Protein AF-A0A959E754-F1 (afdb_monomer)

Mean predicted aligned error: 4.82 Å

Foldseek 3Di:
DVLVLLVVLLVCCVPPVPDPCNVVSVVVLVVVLVVLLVQQPPDPDLSFGFQDKDFQPPDDQVPDDDDDPPQDGDDSVLVLVQQVVACDPDDRIGTGRFDSDRPDRFDLVSLQSQLSSLCSSCVSVVNVSSPVSSVSSVVCCPQSDPVSHHCFQPGHDPHDWDPDVPPTRDHRDHDSD

Nearest PDB structures (foldseek):
  5dgr-assembly1_A  TM=7.659E-01  e=9.067E-03  Photobacterium profundum
  1ia6-assembly1_A  TM=9.061E-01  e=1.316E-01  Ruminiclostridium cellulolyticum
  5gxz-assembly1_B  TM=9.011E-01  e=2.605E-01  Acetivibrio thermocellus
  5gy1-assembly1_A  TM=7.052E-01  e=2.075E-01  Acetivibrio thermocellus
  5gy0-assembly1_B  TM=7.040E-01  e=3.665E-01  Acetivibrio thermocellus

Secondary structure (DSSP, 8-state):
-HHHHHHHHHHHHHH-TTSTTHHHHHHHHHHHHHHHHHHHTSSTTTTPPP-EEEETT----TT---SSTTS-PPPHHHHHHHHHTSEEEETTEEEESSPP-SS----HHHHHHHHHHHHHHHHHHT-HHHHHHHHHHHHHHTT-STT----STTSSSSPPPP--TTT-S-TT-----

Sequence (177 aa):
DEQLMIQGLSMLLTDQPNHADAPKWLASCQAYADYLKDLSMVIEPYGILPAAVYELNNAESAGIYHEGDEAGMPSMEEYNAQVSNGIHLGGAFYLRRFPVAYQFRGFHAILIAKAKAALILADLL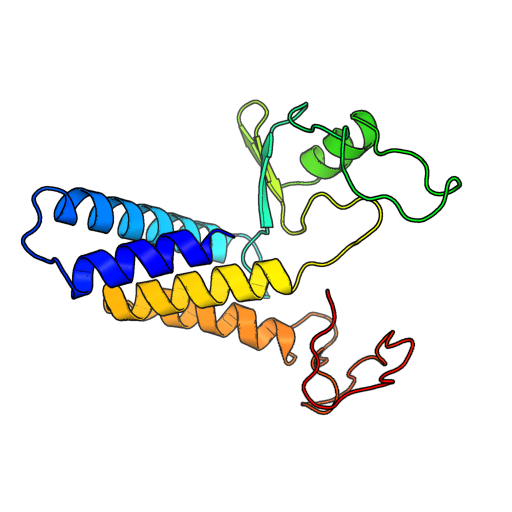QDDQLKAIGTRQLEYIIGYNPYAMSTIYGEGHDYPPLYGAYAGDVVGAVPVG

Solvent-accessible surface area (backbone atoms only — not comparable to full-atom values): 10148 Å² total; per-residue (Å²): 118,72,29,56,57,49,50,52,40,54,47,45,47,70,78,39,62,84,44,94,57,31,68,58,44,50,50,54,52,50,54,50,50,51,49,52,56,60,40,36,74,72,33,80,95,54,36,42,63,50,57,47,79,41,52,61,90,72,76,77,62,84,83,63,89,74,82,63,91,83,72,62,81,78,48,71,65,59,51,36,54,55,42,67,72,27,50,77,75,55,94,62,34,17,42,21,62,66,65,93,56,80,90,66,70,57,46,41,68,56,38,53,34,52,18,52,30,28,40,52,47,13,63,77,67,72,32,70,65,37,37,51,51,16,47,36,33,51,41,34,46,57,24,56,45,100,78,62,26,7,47,28,22,89,43,84,48,80,38,60,88,55,96,32,97,82,73,45,74,49,77,73,42,68,62,49,97

pLDDT: mean 91.54, std 9.08, range [60.12, 98.69]

Structure (mmCIF, N/CA/C/O backbone):
data_AF-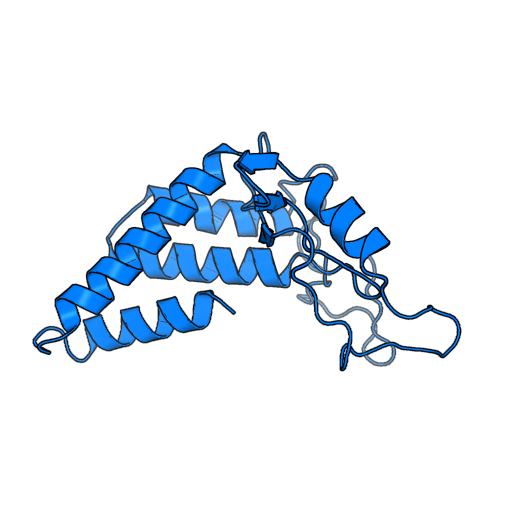A0A959E754-F1
#
_entry.id   AF-A0A959E754-F1
#
loop_
_atom_site.group_PDB
_atom_site.id
_atom_site.type_symbol
_atom_site.label_atom_id
_atom_site.label_alt_id
_atom_site.label_comp_id
_atom_site.label_asym_id
_atom_site.label_entity_id
_atom_site.label_seq_id
_atom_site.pdbx_PDB_ins_code
_atom_site.Cartn_x
_atom_site.Cartn_y
_atom_site.Cartn_z
_atom_site.occupancy
_atom_site.B_iso_or_equiv
_atom_site.auth_seq_id
_atom_site.auth_comp_id
_atom_site.auth_asym_id
_atom_site.auth_atom_id
_atom_site.pdbx_PDB_model_num
ATOM 1 N N . ASP A 1 1 ? 6.804 -4.633 6.286 1.00 65.06 1 ASP A N 1
ATOM 2 C CA . ASP A 1 1 ? 5.419 -5.115 6.131 1.00 65.06 1 ASP A CA 1
ATOM 3 C C . ASP A 1 1 ? 4.438 -4.378 7.028 1.00 65.06 1 ASP A C 1
ATOM 5 O O . ASP A 1 1 ? 4.184 -4.769 8.162 1.00 65.06 1 ASP A O 1
ATOM 9 N N . GLU A 1 2 ? 3.904 -3.273 6.502 1.00 80.62 2 GLU A N 1
ATOM 10 C CA . GLU A 1 2 ? 2.954 -2.370 7.175 1.00 80.62 2 GLU A CA 1
ATOM 11 C C . GLU A 1 2 ? 1.639 -3.078 7.553 1.00 80.62 2 GLU A C 1
ATOM 13 O O . GLU A 1 2 ? 1.046 -2.811 8.598 1.00 80.62 2 GLU A O 1
ATOM 18 N N . GLN A 1 3 ? 1.216 -4.054 6.745 1.00 92.12 3 GLN A N 1
ATOM 19 C CA . GLN A 1 3 ? -0.002 -4.831 6.956 1.00 92.12 3 GLN A CA 1
ATOM 20 C C . GLN A 1 3 ? 0.017 -5.660 8.238 1.00 92.12 3 GLN A C 1
ATOM 22 O O . GLN A 1 3 ? -1.038 -5.890 8.824 1.00 92.12 3 GLN A O 1
ATOM 27 N N . LEU A 1 4 ? 1.196 -6.103 8.688 1.00 95.50 4 LEU A N 1
ATOM 28 C CA . LEU A 1 4 ? 1.325 -6.891 9.915 1.00 95.50 4 LEU A CA 1
ATOM 29 C C . LEU A 1 4 ? 1.038 -6.041 11.154 1.00 95.50 4 LEU A C 1
ATOM 31 O O . LEU A 1 4 ? 0.390 -6.519 12.081 1.00 95.50 4 LEU A O 1
ATOM 35 N N . MET A 1 5 ? 1.462 -4.774 11.142 1.00 94.88 5 MET A N 1
ATOM 36 C CA . MET A 1 5 ? 1.199 -3.842 12.241 1.00 94.88 5 MET A CA 1
ATOM 37 C C . MET A 1 5 ? -0.299 -3.554 12.354 1.00 94.88 5 MET A C 1
ATOM 39 O O . MET A 1 5 ? -0.867 -3.669 13.436 1.00 94.88 5 MET A O 1
ATOM 43 N N . ILE A 1 6 ? -0.957 -3.267 11.227 1.00 97.56 6 ILE A N 1
ATOM 44 C CA . ILE A 1 6 ? -2.408 -3.041 11.182 1.00 97.56 6 ILE A CA 1
ATOM 45 C C . ILE A 1 6 ? -3.187 -4.286 11.597 1.00 97.56 6 ILE A C 1
ATOM 47 O O . ILE A 1 6 ? -4.109 -4.188 12.403 1.00 97.56 6 ILE A O 1
ATOM 51 N N . GLN A 1 7 ? -2.789 -5.463 11.110 1.00 98.00 7 GLN A N 1
ATOM 52 C CA . GLN A 1 7 ? -3.407 -6.720 11.516 1.00 98.00 7 GLN A CA 1
ATOM 53 C C . GLN A 1 7 ? -3.287 -6.936 13.031 1.00 98.00 7 GLN A C 1
ATOM 55 O O . GLN A 1 7 ? -4.286 -7.228 13.683 1.00 98.00 7 GLN A O 1
ATOM 60 N N . GLY A 1 8 ? -2.093 -6.750 13.599 1.00 98.00 8 GLY A N 1
ATOM 61 C CA . GLY A 1 8 ? -1.860 -6.913 15.033 1.00 98.00 8 GLY A CA 1
ATOM 62 C C . GLY A 1 8 ? -2.680 -5.941 15.884 1.00 98.00 8 GLY A C 1
ATOM 63 O O . GLY A 1 8 ? -3.331 -6.362 16.836 1.00 98.00 8 GLY A O 1
ATOM 64 N N . LEU A 1 9 ? -2.706 -4.656 15.521 1.00 97.94 9 LEU A N 1
ATOM 65 C CA . LEU A 1 9 ? -3.499 -3.651 16.236 1.00 97.94 9 LEU A CA 1
ATOM 66 C C . LEU A 1 9 ? -5.006 -3.919 16.129 1.00 97.94 9 LEU A C 1
ATOM 68 O O . LEU A 1 9 ? -5.711 -3.811 17.130 1.00 97.94 9 LEU A O 1
ATOM 72 N N . SER A 1 10 ? -5.497 -4.328 14.955 1.00 98.00 10 SER A N 1
ATOM 73 C CA . SER A 1 10 ? -6.902 -4.708 14.759 1.00 98.00 10 SER A CA 1
ATOM 74 C C . SER A 1 10 ? -7.298 -5.908 15.625 1.00 98.00 10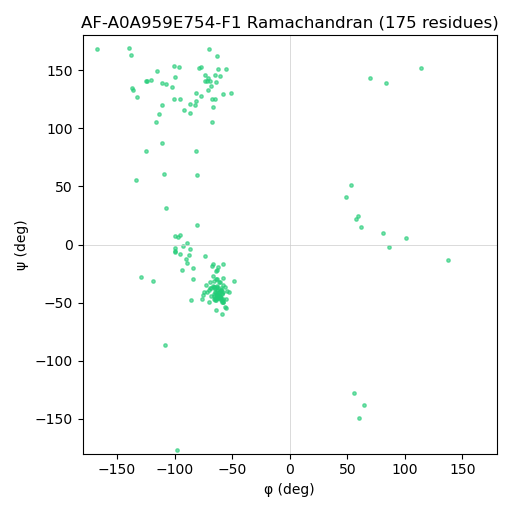 SER A C 1
ATOM 76 O O . SER A 1 10 ? -8.383 -5.920 16.207 1.00 98.00 10 SER A O 1
ATOM 78 N N . MET A 1 11 ? -6.418 -6.907 15.746 1.00 98.25 11 MET A N 1
ATOM 79 C CA . MET A 1 11 ? -6.641 -8.059 16.626 1.00 98.25 11 MET A CA 1
ATOM 80 C C . MET A 1 11 ? -6.666 -7.636 18.099 1.00 98.25 11 MET A C 1
ATOM 82 O O . MET A 1 11 ? -7.585 -8.007 18.818 1.00 98.25 11 MET A O 1
ATOM 86 N N . LEU A 1 12 ? -5.733 -6.783 18.538 1.00 98.38 12 LEU A N 1
ATOM 87 C CA . LEU A 1 12 ? -5.724 -6.257 19.910 1.00 98.38 12 LEU A CA 1
ATOM 88 C C . LEU A 1 12 ? -6.994 -5.464 20.250 1.00 98.38 12 LEU A C 1
ATOM 90 O O . LEU A 1 12 ? -7.520 -5.600 21.352 1.00 98.38 12 LEU A O 1
ATOM 94 N N . LEU A 1 13 ? -7.507 -4.663 19.314 1.00 98.31 13 LEU A N 1
ATOM 95 C CA . LEU A 1 13 ? -8.763 -3.926 19.485 1.00 98.31 13 LEU A CA 1
ATOM 96 C C . LEU A 1 13 ? -9.982 -4.852 19.588 1.00 98.31 13 LEU A C 1
ATOM 98 O O . LEU A 1 13 ? -10.932 -4.525 20.295 1.00 98.31 13 LEU A O 1
ATOM 102 N N . THR A 1 14 ? -9.939 -6.005 18.918 1.00 96.62 14 THR A N 1
ATOM 103 C CA . THR A 1 14 ? -10.998 -7.023 18.971 1.00 96.62 14 THR A CA 1
ATOM 104 C C . THR A 1 14 ? -10.944 -7.812 20.280 1.00 96.62 14 THR A C 1
ATOM 106 O O . THR A 1 14 ? -11.962 -7.981 20.949 1.00 96.62 14 THR A O 1
ATOM 109 N N . ASP A 1 15 ? -9.750 -8.257 20.670 1.00 97.94 15 ASP A N 1
ATOM 110 C CA . ASP A 1 15 ? -9.555 -9.170 21.798 1.00 97.94 15 ASP A CA 1
ATOM 111 C C . ASP A 1 15 ? -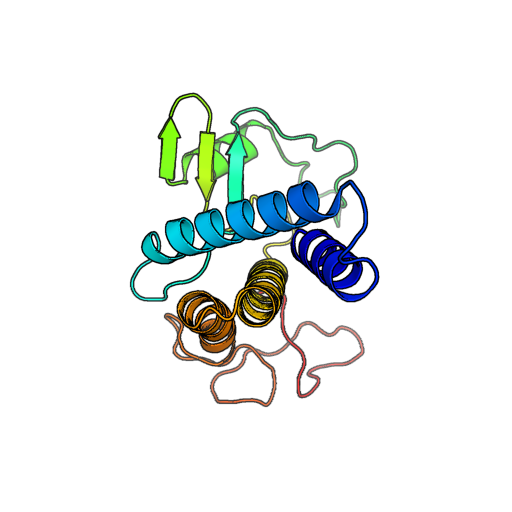9.502 -8.443 23.150 1.00 97.94 15 ASP A C 1
ATOM 113 O O . ASP A 1 15 ? -9.853 -9.013 24.184 1.00 97.94 15 ASP A O 1
ATOM 117 N N . GLN A 1 16 ? -9.037 -7.190 23.167 1.00 97.75 16 GLN A N 1
ATOM 118 C CA . GLN A 1 16 ? -8.805 -6.398 24.379 1.00 97.75 16 GLN A CA 1
ATOM 119 C C . GLN A 1 16 ? -9.369 -4.965 24.268 1.00 97.75 16 GLN A C 1
ATOM 121 O O . GLN A 1 16 ? -8.647 -3.992 24.514 1.00 97.75 16 GLN A O 1
ATOM 126 N N . PRO A 1 17 ? -10.671 -4.789 23.965 1.00 96.62 17 PRO A N 1
ATOM 127 C CA . PRO A 1 17 ? -11.261 -3.469 23.706 1.00 96.62 17 PRO A CA 1
ATOM 128 C C . PRO A 1 17 ? -11.231 -2.523 24.917 1.00 96.62 17 PRO A C 1
ATOM 130 O O . PRO A 1 17 ? -11.258 -1.307 24.755 1.00 96.62 17 PRO A O 1
ATOM 133 N N . ASN A 1 18 ? -11.148 -3.066 26.137 1.00 97.88 18 ASN A N 1
ATOM 134 C CA . ASN A 1 18 ? -11.120 -2.291 27.383 1.00 97.88 18 ASN A CA 1
ATOM 135 C C . ASN A 1 18 ? -9.698 -2.061 27.927 1.00 97.88 18 ASN A C 1
ATOM 137 O O . ASN A 1 18 ? -9.541 -1.576 29.049 1.00 97.88 18 ASN A O 1
ATOM 141 N N . HIS A 1 19 ? -8.655 -2.441 27.181 1.00 98.50 19 HIS A N 1
ATOM 142 C CA . HIS A 1 19 ? -7.276 -2.196 27.595 1.00 98.50 19 HIS A CA 1
ATOM 143 C C . HIS A 1 19 ? -6.980 -0.690 27.644 1.00 98.50 19 HIS A C 1
ATOM 145 O O . HIS A 1 19 ? -7.455 0.075 26.806 1.00 98.50 19 HIS A O 1
ATOM 151 N N . ALA A 1 20 ? -6.141 -0.257 28.589 1.00 98.56 20 ALA A N 1
ATOM 152 C CA . ALA A 1 20 ? -5.812 1.161 28.772 1.00 98.56 20 ALA A CA 1
ATOM 153 C C . ALA A 1 20 ? -5.199 1.814 27.515 1.00 98.56 20 ALA A C 1
ATOM 155 O O . ALA A 1 20 ? -5.371 3.010 27.286 1.00 98.56 20 ALA A O 1
ATOM 156 N N . ASP A 1 21 ? -4.511 1.023 26.687 1.00 98.62 21 ASP A N 1
ATOM 157 C CA . ASP A 1 21 ? -3.908 1.473 25.427 1.00 98.62 21 ASP A CA 1
ATOM 158 C C . ASP A 1 21 ? -4.798 1.282 24.188 1.00 98.62 21 ASP A C 1
ATOM 160 O O . ASP A 1 21 ? -4.400 1.715 23.107 1.00 98.62 21 ASP A O 1
ATOM 164 N N . ALA A 1 22 ? -6.004 0.711 24.309 1.00 98.50 22 ALA A N 1
ATOM 165 C CA . ALA A 1 22 ? -6.911 0.539 23.169 1.00 98.50 22 ALA A CA 1
ATOM 166 C C . ALA A 1 22 ? -7.165 1.849 22.388 1.00 98.50 22 ALA A C 1
ATOM 168 O O . ALA A 1 22 ? -7.075 1.828 21.157 1.00 98.50 22 ALA A O 1
ATOM 169 N N . PRO A 1 23 ? -7.341 3.022 23.036 1.00 98.56 23 PRO A N 1
ATOM 170 C CA . PRO A 1 23 ? -7.449 4.289 22.311 1.00 98.56 23 PRO A CA 1
ATOM 171 C C . PRO A 1 23 ? -6.211 4.636 21.469 1.00 98.56 23 PRO A C 1
ATOM 173 O O . PRO A 1 23 ? -6.343 5.236 20.405 1.00 98.56 23 PRO A O 1
ATOM 176 N N . LYS A 1 24 ? -5.005 4.244 21.904 1.00 98.44 24 LYS A N 1
ATOM 177 C CA . LYS A 1 24 ? -3.762 4.488 21.151 1.00 98.44 24 LYS A CA 1
ATOM 178 C C . LYS A 1 24 ? -3.679 3.592 19.918 1.00 98.44 24 LYS A C 1
ATOM 180 O O . LYS A 1 24 ? -3.273 4.053 18.855 1.00 98.44 24 LYS A O 1
ATOM 185 N N . TRP A 1 25 ? -4.077 2.327 20.049 1.00 98.44 25 TRP A N 1
ATOM 186 C CA . TRP A 1 25 ? -4.120 1.389 18.926 1.00 98.44 25 TRP A CA 1
ATOM 187 C C . TRP A 1 25 ? -5.123 1.844 17.867 1.00 98.44 25 TRP A C 1
ATOM 189 O O . TRP A 1 25 ? -4.794 1.856 16.681 1.00 98.44 25 TRP A O 1
ATOM 199 N N . LEU A 1 26 ? -6.306 2.294 18.300 1.00 98.56 26 LEU A N 1
ATOM 200 C CA . LEU A 1 26 ? -7.320 2.846 17.407 1.00 98.56 26 LEU A CA 1
ATOM 201 C C . LEU A 1 26 ? -6.815 4.107 16.697 1.00 98.56 26 LEU A C 1
ATOM 203 O O . LEU A 1 26 ? -6.928 4.194 15.478 1.00 98.56 26 LEU A O 1
ATOM 207 N N . ALA A 1 27 ? -6.194 5.037 17.429 1.00 98.44 27 ALA A N 1
ATOM 208 C CA . ALA A 1 27 ? -5.619 6.245 16.839 1.00 98.44 27 ALA A CA 1
ATOM 209 C C . ALA A 1 27 ? -4.545 5.920 15.787 1.00 98.44 27 ALA A C 1
ATOM 211 O O . ALA A 1 27 ? -4.504 6.544 14.731 1.00 98.44 27 ALA A O 1
ATOM 212 N N . SER A 1 28 ? -3.710 4.903 16.028 1.00 97.81 28 SER A N 1
ATOM 213 C CA . SER A 1 28 ? -2.733 4.435 15.039 1.00 97.81 28 SER A CA 1
ATOM 214 C C . SER A 1 28 ? -3.399 3.838 13.793 1.00 97.81 28 SER A C 1
ATOM 216 O O . SER A 1 28 ? -2.913 4.054 12.684 1.00 97.81 28 SER A O 1
ATOM 218 N N . CYS A 1 29 ? -4.500 3.097 13.954 1.00 98.31 29 CYS A N 1
ATOM 219 C CA . CYS A 1 29 ? -5.268 2.547 12.834 1.00 98.31 29 CYS A CA 1
ATOM 220 C C . CYS A 1 29 ? -5.924 3.660 12.002 1.00 98.31 29 CYS A C 1
ATOM 222 O O . CYS A 1 29 ? -5.861 3.623 10.777 1.00 98.31 29 CYS A O 1
ATOM 224 N N . GLN A 1 30 ? -6.494 4.670 12.664 1.00 98.56 30 GLN A N 1
ATOM 225 C CA . GLN A 1 30 ? -7.098 5.841 12.020 1.00 98.56 30 GLN A CA 1
ATOM 226 C C . GLN A 1 30 ? -6.057 6.677 11.269 1.00 98.56 30 GLN A C 1
ATOM 228 O O . GLN A 1 30 ? -6.257 6.983 10.100 1.00 98.56 30 GLN A O 1
ATOM 233 N N . ALA A 1 31 ? -4.905 6.956 11.883 1.00 98.19 31 ALA A N 1
ATOM 234 C CA . ALA A 1 31 ? -3.835 7.706 11.227 1.00 98.19 31 ALA A CA 1
ATOM 235 C C . ALA A 1 31 ? -3.331 7.006 9.953 1.00 98.19 31 ALA A C 1
ATOM 237 O O . ALA A 1 31 ? -3.066 7.652 8.941 1.00 98.19 31 ALA A O 1
ATOM 238 N N . TYR A 1 32 ? -3.224 5.674 9.980 1.00 97.62 32 TYR A N 1
ATOM 239 C CA . TYR A 1 32 ? -2.841 4.922 8.790 1.00 97.62 32 TYR A CA 1
ATOM 240 C C . TYR A 1 32 ? -3.968 4.861 7.746 1.00 97.62 32 TYR A C 1
ATOM 242 O O . TYR A 1 32 ? -3.689 4.924 6.551 1.00 97.62 32 TYR A O 1
ATOM 250 N N . ALA A 1 33 ? -5.235 4.798 8.166 1.00 98.38 33 ALA A N 1
ATOM 251 C CA . ALA A 1 33 ? -6.375 4.913 7.259 1.00 98.38 33 ALA A CA 1
ATOM 252 C C . ALA A 1 33 ? -6.374 6.252 6.504 1.00 98.38 33 ALA A C 1
ATOM 254 O O . ALA A 1 33 ? -6.528 6.258 5.283 1.00 98.38 33 ALA A O 1
ATOM 255 N N . ASP A 1 34 ? -6.151 7.362 7.208 1.00 98.19 34 ASP A N 1
ATOM 256 C CA . ASP A 1 34 ? -6.074 8.698 6.608 1.00 98.19 34 ASP A CA 1
ATOM 257 C C . ASP A 1 34 ? -4.910 8.786 5.615 1.00 98.19 34 ASP A C 1
ATOM 259 O O . ASP A 1 34 ? -5.097 9.214 4.477 1.00 98.19 34 ASP A O 1
ATOM 263 N N . TYR A 1 35 ? -3.743 8.248 5.984 1.00 96.25 35 TYR A N 1
ATOM 264 C CA . TYR A 1 35 ? -2.602 8.140 5.076 1.00 96.25 35 TYR A CA 1
ATOM 265 C C . TYR A 1 35 ? -2.949 7.384 3.783 1.00 96.25 35 TYR A C 1
ATOM 267 O O . TYR A 1 35 ? -2.649 7.860 2.691 1.00 96.25 35 TYR A O 1
ATOM 275 N N . LEU A 1 36 ? -3.618 6.228 3.870 1.00 96.81 36 LEU A N 1
ATOM 276 C CA . LEU A 1 36 ? -4.027 5.464 2.685 1.00 96.81 36 LEU A CA 1
ATOM 277 C C . LEU A 1 36 ? -5.014 6.235 1.798 1.00 96.81 36 LEU A C 1
ATOM 279 O O . LEU A 1 36 ? -4.917 6.163 0.571 1.00 96.81 36 LEU A O 1
ATOM 283 N N . LYS A 1 37 ? -5.950 6.974 2.402 1.00 97.38 37 LYS A N 1
ATOM 284 C CA . LYS A 1 37 ? -6.909 7.812 1.671 1.00 97.38 37 LYS A CA 1
ATOM 285 C C . LYS A 1 37 ? -6.203 8.940 0.933 1.00 97.38 37 LYS A C 1
ATOM 287 O O . LYS A 1 37 ? -6.431 9.091 -0.267 1.00 97.38 37 LYS A O 1
ATOM 292 N N . ASP A 1 38 ? -5.299 9.650 1.601 1.00 95.31 38 ASP A N 1
ATOM 293 C CA . ASP A 1 38 ? -4.498 10.711 0.989 1.00 95.31 38 ASP A CA 1
ATOM 294 C C . ASP A 1 38 ? -3.680 10.180 -0.188 1.00 95.31 38 ASP A C 1
ATOM 296 O O . ASP A 1 38 ? -3.710 10.738 -1.285 1.00 95.31 38 ASP A O 1
ATOM 300 N N . LEU A 1 39 ? -3.013 9.041 0.009 1.00 94.62 39 LEU A N 1
ATOM 301 C CA . LEU A 1 39 ? -2.213 8.390 -1.022 1.00 94.62 39 LEU A CA 1
ATOM 302 C C . LEU A 1 39 ? -3.026 7.930 -2.238 1.00 94.62 39 LEU A C 1
ATOM 304 O O . LEU A 1 39 ? -2.522 7.987 -3.362 1.00 94.62 39 LEU A O 1
ATOM 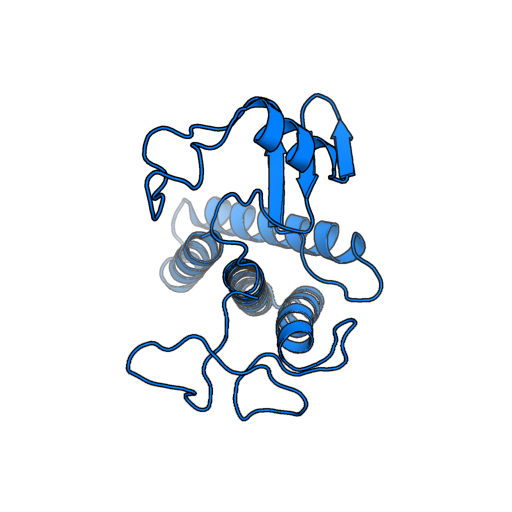308 N N . SER A 1 40 ? -4.266 7.479 -2.035 1.00 94.50 40 SER A N 1
ATOM 309 C CA . SER A 1 40 ? -5.115 6.959 -3.116 1.00 94.50 40 SER A CA 1
ATOM 310 C C . SER A 1 40 ? -5.450 8.000 -4.190 1.00 94.50 40 SER A C 1
ATOM 312 O O . SER A 1 40 ? -5.724 7.635 -5.330 1.00 94.50 40 SER A O 1
ATOM 314 N N . MET A 1 41 ? -5.360 9.290 -3.856 1.00 91.00 41 MET A N 1
ATOM 315 C CA . MET A 1 41 ? -5.669 10.404 -4.760 1.00 91.00 41 MET A CA 1
ATOM 316 C C . MET A 1 41 ? -4.479 10.836 -5.633 1.00 91.00 41 MET A C 1
ATOM 318 O O . MET A 1 41 ? -4.604 11.740 -6.457 1.00 91.00 41 MET A O 1
ATOM 322 N N . VAL A 1 42 ? -3.298 10.240 -5.442 1.00 91.19 42 VAL A N 1
ATOM 323 C CA . VAL A 1 42 ? -2.041 10.753 -6.015 1.00 91.19 42 VAL A CA 1
ATOM 324 C C . VAL A 1 42 ? -1.694 10.121 -7.372 1.00 91.19 42 VAL A C 1
ATOM 326 O O . VAL A 1 42 ? -0.914 10.687 -8.144 1.00 91.19 42 VAL A O 1
ATOM 329 N N . ILE A 1 43 ? -2.239 8.939 -7.686 1.00 86.75 43 ILE A N 1
ATOM 330 C CA . ILE A 1 43 ? -1.874 8.168 -8.887 1.00 86.75 43 ILE A CA 1
ATOM 331 C C . ILE A 1 43 ? -3.108 7.851 -9.742 1.00 86.75 43 ILE A C 1
ATOM 333 O O . ILE A 1 43 ? -3.624 6.737 -9.745 1.00 86.75 43 ILE A O 1
ATOM 337 N N . GLU A 1 44 ? -3.539 8.820 -10.541 1.00 90.19 44 GLU A N 1
ATOM 338 C CA . GLU A 1 44 ? -4.524 8.613 -11.611 1.00 90.19 44 GLU A CA 1
ATOM 339 C C . GLU A 1 44 ? -3.893 7.934 -12.851 1.00 90.19 44 GLU A C 1
ATOM 341 O O . GLU A 1 44 ? -2.692 8.101 -13.093 1.00 90.19 44 GLU A O 1
ATOM 346 N N . PRO A 1 45 ? -4.658 7.184 -13.675 1.00 91.50 45 PRO A N 1
ATOM 347 C CA . PRO A 1 45 ? -6.069 6.797 -13.508 1.00 91.50 45 PRO A CA 1
ATOM 348 C C . PRO A 1 45 ? -6.269 5.480 -12.730 1.00 91.50 45 PRO A C 1
ATOM 350 O O . PRO A 1 45 ? -7.389 4.980 -12.595 1.00 91.50 45 PRO A O 1
ATOM 353 N N . TYR A 1 46 ? -5.174 4.857 -12.285 1.00 92.12 46 TYR A N 1
ATOM 354 C CA . TYR A 1 46 ? -5.202 3.498 -11.743 1.00 92.12 46 TYR A CA 1
ATOM 355 C C . TYR A 1 46 ? -5.436 3.436 -10.234 1.00 92.12 46 TYR A C 1
ATOM 357 O O . TYR A 1 46 ? -5.735 2.364 -9.723 1.00 92.12 46 TYR A O 1
ATOM 365 N N . GLY A 1 47 ? -5.333 4.558 -9.518 1.00 92.81 47 GLY A N 1
ATOM 366 C CA . GLY A 1 47 ? -5.611 4.646 -8.082 1.00 92.81 47 GLY A CA 1
ATOM 367 C C . GLY A 1 47 ? -4.739 3.722 -7.231 1.00 92.81 47 GLY A C 1
ATOM 368 O O . GLY A 1 47 ? -5.156 3.301 -6.149 1.00 92.81 47 GLY A O 1
ATOM 369 N N . ILE A 1 48 ? -3.559 3.339 -7.734 1.00 93.88 48 ILE A N 1
ATOM 370 C CA . ILE A 1 48 ? -2.643 2.483 -6.983 1.00 93.88 48 ILE A CA 1
ATOM 371 C C . ILE A 1 48 ? -1.985 3.272 -5.857 1.00 93.88 48 ILE A C 1
ATOM 373 O O . ILE A 1 48 ? -1.684 4.457 -5.997 1.00 93.88 48 ILE A O 1
ATOM 377 N N . LEU A 1 49 ? -1.731 2.602 -4.743 1.00 95.88 49 LEU A N 1
ATOM 378 C CA . LEU A 1 49 ? -1.046 3.193 -3.611 1.00 95.88 49 LEU A CA 1
ATOM 379 C C . LEU A 1 49 ? 0.462 3.268 -3.905 1.00 95.88 49 LEU A C 1
ATOM 381 O O . LEU A 1 49 ? 1.069 2.250 -4.247 1.00 95.88 49 LEU A O 1
ATOM 385 N N . PRO A 1 50 ? 1.090 4.448 -3.757 1.00 94.88 50 PRO A N 1
ATOM 386 C CA . PRO A 1 50 ? 2.537 4.588 -3.813 1.00 94.88 50 PRO A CA 1
ATOM 387 C C . PRO A 1 50 ? 3.242 3.667 -2.811 1.00 94.88 50 PRO A C 1
ATOM 389 O O . PRO A 1 50 ? 2.716 3.386 -1.733 1.00 94.88 50 PRO A O 1
ATOM 392 N N . ALA A 1 51 ? 4.462 3.247 -3.141 1.00 93.25 51 ALA A N 1
ATOM 393 C CA . ALA A 1 51 ? 5.263 2.353 -2.317 1.00 93.25 51 ALA A CA 1
ATOM 394 C C . ALA A 1 51 ? 5.529 2.917 -0.913 1.00 93.25 51 ALA A C 1
ATOM 396 O O . ALA A 1 51 ? 5.155 2.292 0.080 1.00 93.25 51 ALA A O 1
ATOM 397 N N . ALA A 1 52 ? 6.169 4.084 -0.829 1.00 93.19 52 ALA A N 1
ATOM 398 C CA . ALA A 1 52 ? 6.513 4.722 0.437 1.00 93.19 52 ALA A CA 1
ATOM 399 C C . ALA A 1 52 ? 6.963 6.176 0.238 1.00 93.19 52 ALA A C 1
ATOM 401 O O . ALA A 1 52 ? 7.265 6.618 -0.878 1.00 93.19 52 ALA A O 1
ATOM 402 N N . VAL A 1 53 ? 7.053 6.892 1.357 1.00 95.44 53 VAL A N 1
ATOM 403 C CA . VAL A 1 53 ? 7.860 8.105 1.470 1.00 95.44 53 VAL A CA 1
ATOM 404 C C . VAL A 1 53 ? 9.312 7.698 1.704 1.00 95.44 53 VAL A C 1
ATOM 406 O O . VAL A 1 53 ? 9.603 6.887 2.578 1.00 95.44 53 VAL A O 1
ATOM 409 N N . TYR A 1 54 ? 10.210 8.277 0.920 1.00 96.62 54 TYR A N 1
ATOM 410 C CA . TYR A 1 54 ? 11.650 8.093 1.002 1.00 96.62 54 TYR A CA 1
ATOM 411 C C . TYR A 1 54 ? 12.322 9.404 1.381 1.00 96.62 54 TYR A C 1
ATOM 413 O O . TYR A 1 54 ? 11.864 10.481 1.003 1.00 96.62 54 TYR A O 1
ATOM 421 N N . GLU A 1 55 ? 13.441 9.298 2.081 1.00 97.69 55 GLU A N 1
ATOM 422 C CA . GLU A 1 55 ? 14.308 10.423 2.408 1.00 97.69 55 GLU A CA 1
ATOM 423 C C . GLU A 1 55 ? 15.621 10.304 1.629 1.00 97.69 55 GLU A C 1
ATOM 425 O O . GLU A 1 55 ? 16.173 9.208 1.495 1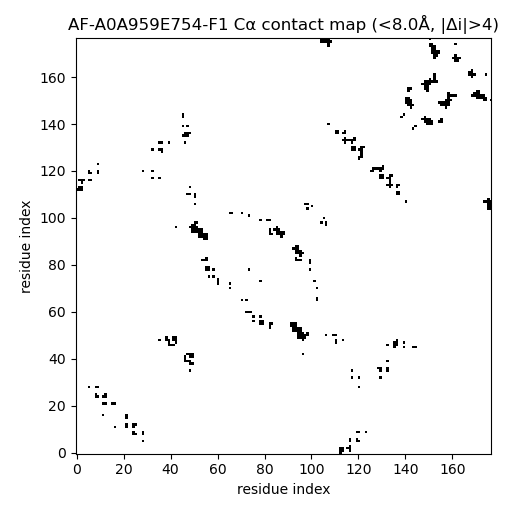.00 97.69 55 GLU A O 1
ATOM 430 N N . LEU A 1 56 ? 16.126 11.420 1.099 1.00 96.81 56 LEU A N 1
ATOM 431 C CA . LEU A 1 56 ? 17.448 11.466 0.471 1.00 96.81 56 LEU A CA 1
ATOM 432 C C . LEU A 1 56 ? 18.545 11.093 1.472 1.00 96.81 56 LEU A C 1
ATOM 434 O O . LEU A 1 56 ? 18.495 11.469 2.637 1.00 96.81 56 LEU A O 1
ATOM 438 N N . ASN A 1 57 ? 19.581 10.408 0.991 1.00 95.38 57 ASN A N 1
ATOM 439 C CA . ASN A 1 57 ? 20.718 9.938 1.786 1.00 95.38 57 ASN A CA 1
ATOM 440 C C . ASN A 1 57 ? 20.367 8.941 2.907 1.00 95.38 57 ASN A C 1
ATOM 442 O O . ASN A 1 57 ? 21.197 8.695 3.778 1.00 95.38 57 ASN A O 1
ATOM 446 N N . ASN A 1 58 ? 19.167 8.355 2.884 1.00 93.19 58 ASN A N 1
ATOM 447 C CA . ASN A 1 58 ? 18.684 7.431 3.908 1.00 93.19 58 ASN A CA 1
ATOM 448 C C . ASN A 1 58 ? 18.608 5.990 3.378 1.00 93.19 58 ASN A C 1
ATOM 450 O O . ASN A 1 58 ? 17.539 5.387 3.283 1.00 93.19 58 ASN A O 1
ATOM 454 N N . ALA A 1 59 ? 19.761 5.461 2.970 1.00 87.31 59 ALA A N 1
ATOM 455 C CA . ALA A 1 59 ? 19.893 4.089 2.504 1.00 87.31 59 ALA A CA 1
ATOM 456 C C . ALA A 1 59 ? 21.150 3.434 3.062 1.00 87.31 59 ALA A C 1
ATOM 458 O O . ALA A 1 59 ? 22.241 4.000 3.003 1.00 87.31 59 ALA A O 1
ATOM 459 N N . GLU A 1 60 ? 20.994 2.204 3.534 1.00 82.06 60 GLU A N 1
ATOM 460 C CA . GLU A 1 60 ? 22.099 1.347 3.933 1.00 82.06 60 GLU A CA 1
ATOM 461 C C . GLU A 1 60 ? 22.163 0.165 2.967 1.00 82.06 60 GLU A C 1
ATOM 463 O O . GLU A 1 60 ? 21.251 -0.658 2.900 1.00 82.06 60 GLU A O 1
ATOM 468 N N . SER A 1 61 ? 23.224 0.110 2.163 1.00 74.00 61 SER A N 1
ATOM 469 C CA . SER A 1 61 ? 23.460 -0.997 1.230 1.00 74.00 61 SER A CA 1
ATOM 470 C C . SER A 1 61 ? 24.231 -2.154 1.868 1.00 74.00 61 SER A C 1
ATOM 472 O O . SER A 1 61 ? 24.323 -3.232 1.279 1.00 74.00 61 SER A O 1
ATOM 474 N N . ALA A 1 62 ? 24.756 -1.963 3.082 1.00 69.62 62 ALA A N 1
ATOM 475 C CA . ALA A 1 62 ? 25.448 -2.999 3.832 1.00 69.62 62 ALA A CA 1
ATOM 476 C C . ALA A 1 62 ? 24.454 -4.099 4.242 1.00 69.62 62 ALA A C 1
ATOM 478 O O . ALA A 1 62 ? 23.637 -3.919 5.138 1.00 69.62 62 ALA A O 1
ATOM 479 N N . GLY A 1 63 ? 24.521 -5.249 3.569 1.00 66.62 63 GLY A N 1
ATOM 480 C CA . GLY A 1 63 ? 23.685 -6.415 3.876 1.00 66.62 63 GLY A CA 1
ATOM 481 C C . GLY A 1 63 ? 22.480 -6.616 2.957 1.00 66.62 63 GLY A C 1
ATOM 482 O O . GLY A 1 63 ? 21.695 -7.534 3.194 1.00 66.62 63 GLY A O 1
ATOM 483 N N . ILE A 1 64 ? 22.336 -5.817 1.896 1.00 73.38 64 ILE A N 1
ATOM 484 C CA . ILE A 1 64 ? 21.381 -6.147 0.836 1.00 73.38 64 ILE A CA 1
ATOM 485 C C . ILE A 1 64 ? 21.895 -7.395 0.100 1.00 73.38 64 ILE A C 1
ATOM 487 O O . ILE A 1 64 ? 23.089 -7.550 -0.148 1.00 73.38 64 ILE A O 1
ATOM 491 N N . TYR A 1 65 ? 20.993 -8.332 -0.194 1.00 70.38 65 TYR A N 1
ATOM 492 C CA . TYR A 1 65 ? 21.334 -9.499 -1.000 1.00 70.38 65 TYR A CA 1
ATOM 493 C C . TYR A 1 65 ? 21.559 -9.082 -2.457 1.00 70.38 65 TYR A C 1
ATOM 495 O O . TYR A 1 65 ? 20.736 -8.368 -3.039 1.00 70.38 65 TYR A O 1
ATOM 503 N N . HIS A 1 66 ? 22.654 -9.567 -3.035 1.00 69.62 66 HIS A N 1
ATOM 504 C CA . HIS A 1 66 ? 23.035 -9.331 -4.419 1.00 69.62 66 HIS A CA 1
ATOM 505 C C . HIS A 1 66 ? 23.433 -10.662 -5.055 1.00 69.62 66 HIS A C 1
ATOM 507 O O . HIS A 1 66 ? 24.256 -11.400 -4.514 1.00 69.62 66 HIS A O 1
ATOM 513 N N . GLU A 1 67 ? 22.823 -10.988 -6.184 1.00 67.81 67 GLU A N 1
ATOM 514 C CA . GLU A 1 67 ? 23.122 -12.177 -6.964 1.00 67.81 67 GLU A CA 1
ATOM 515 C C . GLU A 1 67 ? 24.184 -11.836 -8.018 1.00 67.81 67 GLU A C 1
ATOM 517 O O . GLU A 1 67 ? 23.939 -11.037 -8.923 1.00 67.81 67 GLU A O 1
ATOM 522 N N . GLY A 1 68 ? 25.360 -12.456 -7.892 1.00 61.88 68 GLY A N 1
ATOM 523 C CA . GLY A 1 68 ? 26.479 -12.316 -8.825 1.00 61.88 68 GLY A CA 1
ATOM 524 C C . GLY A 1 68 ? 27.370 -11.093 -8.573 1.00 61.88 68 GLY A C 1
ATOM 525 O O . GLY A 1 68 ? 26.893 -9.988 -8.329 1.00 61.88 68 GLY A O 1
ATOM 526 N N . ASP A 1 69 ? 28.686 -11.291 -8.697 1.00 60.28 69 ASP A N 1
ATOM 527 C CA . ASP A 1 69 ? 29.702 -10.245 -8.492 1.00 60.28 69 ASP A CA 1
ATOM 528 C C . ASP A 1 69 ? 29.640 -9.122 -9.555 1.00 60.28 69 ASP A C 1
ATOM 530 O O . ASP A 1 69 ? 30.189 -8.039 -9.356 1.00 60.28 69 ASP A O 1
ATOM 534 N N . GLU A 1 70 ? 28.963 -9.360 -10.687 1.00 60.12 70 GLU A N 1
ATOM 535 C CA . GLU A 1 70 ? 28.899 -8.439 -11.833 1.00 60.12 70 GLU A CA 1
ATOM 536 C C . GLU A 1 70 ? 27.832 -7.338 -11.704 1.00 60.12 70 GLU A C 1
ATOM 538 O O . GLU A 1 70 ? 27.933 -6.316 -12.380 1.00 60.12 70 GLU A O 1
ATOM 543 N N . ALA A 1 71 ? 26.815 -7.507 -10.850 1.00 63.22 71 ALA A N 1
ATOM 544 C CA . ALA A 1 71 ? 25.670 -6.589 -10.795 1.00 63.22 71 ALA A CA 1
ATOM 545 C C . ALA A 1 71 ? 25.981 -5.225 -10.141 1.00 63.22 71 ALA A C 1
ATOM 547 O O . ALA A 1 71 ? 25.171 -4.306 -10.252 1.00 63.22 71 ALA A O 1
ATOM 548 N N . GLY A 1 72 ? 27.153 -5.072 -9.514 1.00 65.88 72 GLY A N 1
ATOM 549 C CA . GLY A 1 72 ? 27.546 -3.863 -8.788 1.00 65.88 72 GLY A CA 1
ATOM 550 C C . GLY A 1 72 ? 26.748 -3.660 -7.493 1.00 65.88 72 GLY A C 1
ATOM 551 O O . GLY A 1 72 ? 25.556 -3.951 -7.406 1.00 65.88 72 GLY A O 1
ATOM 552 N N . MET A 1 73 ? 27.410 -3.157 -6.449 1.00 71.62 73 MET A N 1
ATOM 553 C CA . MET A 1 73 ? 26.705 -2.765 -5.226 1.00 71.62 73 MET A CA 1
ATOM 554 C C . MET A 1 73 ? 25.877 -1.501 -5.488 1.00 71.62 73 MET A C 1
ATOM 556 O O . MET A 1 73 ? 26.370 -0.593 -6.160 1.00 71.62 73 MET A O 1
ATOM 560 N N . PRO A 1 74 ? 24.682 -1.383 -4.891 1.00 80.19 74 PRO A N 1
ATOM 561 C CA . PRO A 1 74 ? 23.918 -0.147 -4.895 1.00 80.19 74 PRO A CA 1
ATOM 562 C C . PRO A 1 74 ? 24.731 1.058 -4.432 1.00 80.19 74 PRO A C 1
ATOM 564 O O . PRO A 1 74 ? 25.327 1.031 -3.349 1.00 80.19 74 PRO A O 1
ATOM 567 N N . SER A 1 75 ? 24.696 2.140 -5.205 1.00 87.38 75 SER A N 1
ATOM 568 C CA . SER A 1 75 ? 25.282 3.416 -4.804 1.00 87.38 75 SER A CA 1
ATOM 569 C C . SER A 1 75 ? 24.246 4.359 -4.183 1.00 87.38 75 SER A C 1
ATOM 571 O O . SER A 1 75 ? 23.054 4.335 -4.499 1.00 87.38 75 SER A O 1
ATOM 573 N N . MET A 1 76 ? 24.719 5.256 -3.314 1.00 91.38 76 MET A N 1
ATOM 574 C CA . MET A 1 76 ? 23.885 6.335 -2.775 1.00 91.38 76 MET A CA 1
ATOM 575 C C . MET A 1 76 ? 23.418 7.304 -3.874 1.00 91.38 76 MET A C 1
ATOM 577 O O . MET A 1 76 ? 22.339 7.884 -3.778 1.00 91.38 76 MET A O 1
ATOM 581 N N . GLU A 1 77 ? 24.214 7.467 -4.933 1.00 93.12 77 GLU A N 1
ATOM 582 C CA . GLU A 1 77 ? 23.851 8.280 -6.093 1.00 93.12 77 GLU A CA 1
ATOM 583 C C . GLU A 1 77 ? 22.632 7.695 -6.818 1.00 93.12 77 GLU A C 1
ATOM 585 O O . GLU A 1 77 ? 21.653 8.408 -7.039 1.00 93.12 77 GLU A O 1
ATOM 590 N N . GLU A 1 78 ? 22.633 6.388 -7.094 1.00 91.19 78 GLU A N 1
ATOM 591 C CA . GLU A 1 78 ? 21.483 5.694 -7.684 1.00 91.19 78 GLU A CA 1
ATOM 592 C C . GLU A 1 78 ? 20.259 5.738 -6.767 1.00 91.19 78 GLU A C 1
ATOM 594 O O . GLU A 1 78 ? 19.154 6.007 -7.241 1.00 91.19 78 GLU A O 1
ATOM 599 N N . TYR A 1 79 ? 20.438 5.517 -5.458 1.00 93.38 79 TYR A N 1
ATOM 600 C CA . TYR A 1 79 ? 19.356 5.647 -4.480 1.00 93.38 79 TYR A CA 1
ATOM 601 C C . TYR A 1 79 ? 18.717 7.040 -4.563 1.00 93.38 79 TYR A C 1
ATOM 603 O O . TYR A 1 79 ? 17.516 7.162 -4.810 1.00 93.38 79 TYR A O 1
ATOM 611 N N . ASN A 1 80 ? 19.525 8.096 -4.441 1.00 96.06 80 ASN A N 1
ATOM 612 C CA . ASN A 1 80 ? 19.057 9.479 -4.470 1.00 96.06 80 ASN A CA 1
ATOM 613 C C . ASN A 1 80 ? 18.418 9.857 -5.808 1.00 96.06 80 ASN A C 1
ATOM 615 O O . ASN A 1 80 ? 17.428 10.592 -5.816 1.00 96.06 80 ASN A O 1
ATOM 619 N N . ALA A 1 81 ? 18.939 9.352 -6.929 1.00 95.75 81 ALA A N 1
ATOM 620 C CA . ALA A 1 81 ? 18.354 9.571 -8.247 1.00 95.75 81 ALA A CA 1
ATOM 621 C C . ALA A 1 81 ? 16.949 8.965 -8.335 1.00 95.75 81 ALA A C 1
ATOM 623 O O . ALA A 1 81 ? 16.013 9.617 -8.801 1.00 95.75 81 ALA A O 1
ATOM 624 N N . GLN A 1 82 ? 16.766 7.744 -7.824 1.00 95.69 82 GLN A N 1
ATOM 625 C CA . GLN A 1 82 ? 15.445 7.133 -7.801 1.00 95.69 82 GLN A CA 1
ATOM 626 C C . GLN A 1 82 ? 14.492 7.807 -6.798 1.00 95.69 82 GLN A C 1
ATOM 628 O O . GLN A 1 82 ? 13.314 7.972 -7.113 1.00 95.69 82 GLN A O 1
ATOM 633 N N . VAL A 1 83 ? 14.975 8.210 -5.614 1.00 96.94 83 VAL A N 1
ATOM 634 C CA . VAL A 1 83 ? 14.199 8.975 -4.614 1.00 96.94 83 VAL A CA 1
ATOM 635 C C . VAL A 1 83 ? 13.718 10.302 -5.186 1.00 96.94 83 VAL A C 1
ATOM 637 O O . VAL A 1 83 ? 12.529 10.603 -5.112 1.00 96.94 83 VAL A O 1
ATOM 640 N N . SER A 1 84 ? 14.610 11.045 -5.840 1.00 97.06 84 SER A N 1
ATOM 641 C CA . SER A 1 84 ? 14.294 12.342 -6.451 1.00 97.06 84 SER A CA 1
ATOM 642 C C . SER A 1 84 ? 13.340 12.228 -7.645 1.00 97.06 84 SER A C 1
ATOM 644 O O . SER A 1 84 ? 12.691 13.206 -7.999 1.00 97.06 84 SER A O 1
ATOM 646 N N . ASN A 1 85 ? 13.197 11.035 -8.237 1.00 96.00 85 ASN A N 1
ATOM 647 C CA . ASN A 1 85 ? 12.174 10.721 -9.244 1.00 96.00 85 ASN A CA 1
ATOM 648 C C . ASN A 1 85 ? 10.784 10.418 -8.625 1.00 96.00 85 ASN A C 1
ATOM 650 O O . ASN A 1 85 ? 9.923 9.791 -9.248 1.00 96.00 85 ASN A O 1
ATOM 654 N N . GLY A 1 86 ? 10.567 10.804 -7.366 1.00 95.81 86 GLY A N 1
ATOM 655 C CA . GLY A 1 86 ? 9.271 10.804 -6.693 1.00 95.81 86 GLY A CA 1
ATOM 656 C C . GLY A 1 86 ? 8.594 12.178 -6.697 1.00 95.81 86 GLY A C 1
ATOM 657 O O . GLY A 1 86 ? 9.089 13.157 -7.247 1.00 95.81 86 GLY A O 1
ATOM 658 N N . ILE A 1 87 ? 7.441 12.258 -6.040 1.00 95.88 87 ILE A N 1
ATOM 659 C CA . ILE A 1 87 ? 6.726 13.510 -5.785 1.00 95.88 87 ILE A CA 1
ATOM 660 C C . ILE A 1 87 ? 7.355 14.164 -4.556 1.00 95.88 87 ILE A C 1
ATOM 662 O O . ILE A 1 87 ? 7.363 13.567 -3.481 1.00 95.88 87 ILE A O 1
ATOM 666 N N . HIS A 1 88 ? 7.892 15.374 -4.702 1.00 97.25 88 HIS A N 1
ATOM 667 C CA . HIS A 1 88 ? 8.526 16.094 -3.595 1.00 97.25 88 HIS A CA 1
ATOM 668 C C . HIS A 1 88 ? 7.487 16.504 -2.546 1.00 97.25 88 HIS A C 1
ATOM 670 O O . HIS A 1 88 ? 6.506 17.169 -2.873 1.00 97.25 88 HIS A O 1
ATOM 676 N N . LEU A 1 89 ? 7.710 16.111 -1.290 1.00 96.06 89 LEU A N 1
ATOM 677 C CA . LEU A 1 89 ? 6.832 16.444 -0.160 1.00 96.06 89 LEU A CA 1
ATOM 678 C C . LEU A 1 89 ? 7.362 17.616 0.683 1.00 96.06 89 LEU A C 1
ATOM 680 O O . LEU A 1 89 ? 6.680 18.083 1.591 1.00 96.06 89 LEU A O 1
ATOM 684 N N . GLY A 1 90 ? 8.576 18.092 0.389 1.00 96.50 90 GLY A N 1
ATOM 685 C CA . GLY A 1 90 ? 9.279 19.116 1.158 1.00 96.50 90 GLY A CA 1
ATOM 686 C C . GLY A 1 90 ? 10.546 18.583 1.832 1.00 96.50 90 GLY A C 1
ATOM 687 O O . GLY A 1 90 ? 10.677 17.398 2.137 1.00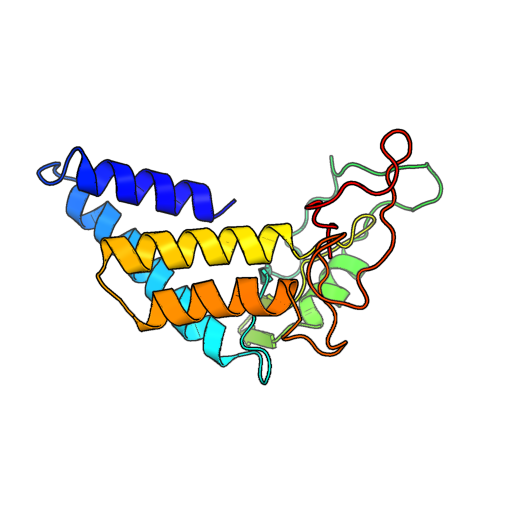 96.50 90 GLY A O 1
ATOM 688 N N . GLY A 1 91 ? 11.519 19.474 2.048 1.00 96.69 91 GLY A N 1
ATOM 689 C CA . GLY A 1 91 ? 12.826 19.095 2.591 1.00 96.69 91 GLY A CA 1
ATOM 690 C C . GLY A 1 91 ? 13.500 18.008 1.746 1.00 96.69 91 GLY A C 1
ATOM 691 O O . GLY A 1 91 ? 13.604 18.150 0.526 1.00 96.69 91 GLY A O 1
ATOM 692 N N . ALA A 1 92 ? 13.928 16.925 2.397 1.00 97.69 92 ALA A N 1
ATOM 693 C CA . ALA A 1 92 ? 14.577 15.770 1.775 1.00 97.69 92 ALA A CA 1
ATOM 694 C C . ALA A 1 92 ? 13.613 14.610 1.439 1.00 97.69 92 ALA A C 1
ATOM 696 O O . ALA A 1 92 ? 14.083 13.535 1.070 1.00 97.69 92 ALA A O 1
ATOM 697 N N . PHE A 1 93 ? 12.293 14.802 1.568 1.00 98.25 93 PHE A N 1
ATOM 698 C CA . PHE A 1 93 ? 11.303 13.724 1.479 1.00 98.25 93 PHE A CA 1
ATOM 699 C C . PHE A 1 93 ? 10.574 13.680 0.133 1.00 98.25 93 PHE A C 1
ATOM 701 O O . PHE A 1 93 ? 10.111 14.701 -0.385 1.00 98.25 93 PHE A O 1
ATOM 708 N N . TYR A 1 94 ? 10.429 12.470 -0.407 1.00 98.19 94 TYR A N 1
ATOM 709 C CA . TYR A 1 94 ? 9.788 12.197 -1.690 1.00 98.19 94 TYR A CA 1
ATOM 710 C C . TYR A 1 94 ? 8.857 10.991 -1.592 1.00 98.19 94 TYR A C 1
ATOM 712 O O . TYR A 1 94 ? 9.235 9.934 -1.097 1.00 98.19 94 TYR A O 1
ATOM 720 N N . LEU A 1 95 ? 7.646 11.118 -2.122 1.00 96.62 95 LEU A N 1
ATOM 721 C CA . LEU A 1 95 ? 6.703 10.016 -2.274 1.00 96.62 95 LEU A CA 1
ATOM 722 C C . LEU A 1 95 ? 6.968 9.288 -3.591 1.00 96.62 95 LEU A C 1
ATOM 724 O O . LEU A 1 95 ? 6.866 9.884 -4.666 1.00 96.62 95 LEU A O 1
ATOM 728 N N . ARG A 1 96 ? 7.271 7.991 -3.538 1.00 95.31 96 ARG A N 1
ATOM 729 C CA . ARG A 1 96 ? 7.518 7.202 -4.749 1.00 95.31 96 ARG A CA 1
ATOM 730 C C . ARG A 1 96 ? 6.393 6.233 -5.058 1.00 95.31 96 ARG A C 1
ATOM 732 O O . ARG A 1 96 ? 5.925 5.515 -4.182 1.00 95.31 96 ARG A O 1
ATOM 739 N N . ARG A 1 97 ? 6.040 6.152 -6.346 1.00 91.38 97 ARG A N 1
ATOM 740 C CA . ARG A 1 97 ? 5.091 5.157 -6.869 1.00 91.38 97 ARG A CA 1
ATOM 741 C C . ARG A 1 97 ? 5.642 3.742 -6.705 1.00 91.38 97 ARG A C 1
ATOM 743 O O . ARG A 1 97 ? 5.030 2.927 -6.032 1.00 91.38 97 ARG A O 1
ATOM 750 N N . PHE A 1 98 ? 6.829 3.504 -7.260 1.00 91.06 98 PHE A N 1
ATOM 751 C CA . PHE A 1 98 ? 7.553 2.241 -7.150 1.00 91.06 98 PHE A CA 1
ATOM 752 C C . PHE A 1 98 ? 8.659 2.326 -6.094 1.00 91.06 98 PHE A C 1
ATOM 754 O O . PHE A 1 98 ? 9.186 3.418 -5.866 1.00 91.06 98 PHE A O 1
ATOM 761 N N . PRO A 1 99 ? 9.054 1.201 -5.484 1.00 91.19 99 PRO A N 1
ATOM 762 C CA . PRO A 1 99 ? 10.118 1.182 -4.490 1.00 91.19 99 PRO A CA 1
ATOM 763 C C . PRO A 1 99 ? 11.461 1.604 -5.075 1.00 91.19 99 PRO A C 1
ATOM 765 O O . PRO A 1 99 ? 11.683 1.533 -6.289 1.00 91.19 99 PRO A O 1
ATOM 768 N N . VAL A 1 100 ? 12.394 1.976 -4.198 1.00 90.75 100 VAL A N 1
ATOM 769 C CA . VAL A 1 100 ? 13.810 1.925 -4.575 1.00 90.75 100 VAL A CA 1
ATOM 770 C C . VAL A 1 100 ? 14.198 0.474 -4.766 1.00 90.75 100 VAL A C 1
ATOM 772 O O . VAL A 1 100 ? 14.081 -0.336 -3.851 1.00 90.75 100 VAL A O 1
ATOM 775 N N . ALA A 1 101 ? 14.607 0.163 -5.988 1.00 86.50 101 ALA A N 1
ATOM 776 C CA . ALA A 1 101 ? 14.967 -1.173 -6.407 1.00 86.50 101 ALA A CA 1
ATOM 777 C C . ALA A 1 101 ? 16.389 -1.152 -6.954 1.00 86.50 101 ALA A C 1
ATOM 779 O O . ALA A 1 101 ? 16.778 -0.223 -7.664 1.00 86.50 101 ALA A O 1
ATOM 780 N N . TYR A 1 102 ? 17.142 -2.198 -6.639 1.00 80.62 102 TYR A N 1
ATOM 781 C CA . TYR A 1 102 ? 18.483 -2.403 -7.168 1.00 80.62 102 TYR A CA 1
ATOM 782 C C . TYR A 1 102 ? 18.433 -3.558 -8.165 1.00 80.62 102 TYR A C 1
ATOM 784 O O . TYR A 1 102 ? 18.147 -3.346 -9.344 1.00 80.62 102 TYR A O 1
ATOM 792 N N . GLN A 1 103 ? 18.576 -4.787 -7.674 1.00 75.81 103 GLN A N 1
ATOM 793 C CA . GLN A 1 103 ? 18.513 -5.987 -8.501 1.00 75.81 103 GLN A CA 1
ATOM 794 C C . GLN A 1 103 ? 17.084 -6.502 -8.710 1.00 75.81 103 GLN A C 1
ATOM 796 O O . GLN A 1 103 ? 16.673 -6.760 -9.838 1.00 75.81 103 GLN A O 1
ATOM 801 N N . PHE A 1 104 ? 16.300 -6.606 -7.637 1.00 76.50 104 PHE A N 1
ATOM 802 C CA . PHE A 1 104 ? 14.921 -7.093 -7.695 1.00 76.50 104 PHE A CA 1
ATOM 803 C C . PHE A 1 104 ? 13.949 -5.918 -7.790 1.00 76.50 104 PHE A C 1
ATOM 805 O O . PHE A 1 104 ? 13.980 -5.018 -6.953 1.00 76.50 104 PHE A O 1
ATOM 812 N N . ARG A 1 105 ? 13.080 -5.922 -8.809 1.00 77.62 105 ARG A N 1
ATOM 813 C CA . ARG A 1 105 ? 12.169 -4.805 -9.136 1.00 77.62 105 ARG A CA 1
ATOM 814 C C . ARG A 1 105 ? 10.700 -5.086 -8.809 1.00 77.62 105 ARG A C 1
ATOM 816 O O . ARG A 1 105 ? 9.810 -4.574 -9.474 1.00 77.62 105 ARG A O 1
ATOM 823 N N . GLY A 1 106 ? 10.451 -5.888 -7.777 1.00 82.00 106 GLY A N 1
ATOM 824 C CA . GLY A 1 106 ? 9.096 -6.263 -7.380 1.00 82.00 106 GLY A CA 1
ATOM 825 C C . GLY A 1 106 ? 8.280 -5.114 -6.786 1.00 82.00 106 GLY A C 1
ATOM 826 O O . GLY A 1 106 ? 8.785 -4.335 -5.978 1.00 82.00 106 GLY A O 1
ATOM 827 N N . PHE A 1 107 ? 6.994 -5.059 -7.129 1.00 89.31 107 PHE A N 1
ATOM 828 C CA . PHE A 1 107 ? 6.028 -4.095 -6.604 1.00 89.31 107 PHE A CA 1
ATOM 829 C C . PHE A 1 107 ? 4.732 -4.730 -6.070 1.00 89.31 107 PHE A C 1
ATOM 831 O O . PHE A 1 107 ? 4.138 -4.198 -5.132 1.00 89.31 107 PHE A O 1
ATOM 838 N N . HIS A 1 108 ? 4.309 -5.893 -6.577 1.00 92.00 108 HIS A N 1
ATOM 839 C CA . HIS A 1 108 ? 3.044 -6.519 -6.172 1.00 92.00 108 HIS A CA 1
ATOM 840 C C . HIS A 1 108 ? 2.968 -6.846 -4.685 1.00 92.00 108 HIS A C 1
ATOM 842 O O . HIS A 1 108 ? 1.919 -6.650 -4.080 1.00 92.00 108 HIS A O 1
ATOM 848 N N . ALA A 1 109 ? 4.070 -7.282 -4.068 1.00 90.88 109 ALA A N 1
ATOM 849 C CA . ALA A 1 109 ? 4.093 -7.552 -2.630 1.00 90.88 109 ALA A CA 1
ATOM 850 C C . ALA A 1 109 ? 3.671 -6.320 -1.809 1.00 90.88 109 ALA A C 1
ATOM 852 O O . ALA A 1 109 ? 2.946 -6.445 -0.824 1.00 90.88 109 ALA A O 1
ATOM 853 N N . ILE A 1 110 ? 4.063 -5.125 -2.255 1.00 90.25 110 ILE A N 1
ATOM 854 C CA . ILE A 1 110 ? 3.736 -3.861 -1.591 1.00 90.25 110 ILE A CA 1
ATOM 855 C C . ILE A 1 110 ? 2.282 -3.476 -1.846 1.00 90.25 110 ILE A C 1
ATOM 857 O O . ILE A 1 110 ? 1.587 -3.102 -0.901 1.00 90.25 110 ILE A O 1
ATOM 861 N N . LEU A 1 111 ? 1.797 -3.623 -3.085 1.00 93.00 111 LEU A N 1
ATOM 862 C CA . LEU A 1 111 ? 0.382 -3.409 -3.398 1.00 93.00 111 LEU A CA 1
ATOM 863 C C . LEU A 1 111 ? -0.517 -4.324 -2.564 1.00 93.00 111 LEU A C 1
ATOM 865 O O . LEU A 1 111 ? -1.435 -3.838 -1.911 1.00 93.00 111 LEU A O 1
ATOM 869 N N . ILE A 1 112 ? -0.225 -5.626 -2.522 1.00 95.25 112 ILE A N 1
ATOM 870 C CA . ILE A 1 112 ? -1.006 -6.622 -1.774 1.00 95.25 112 ILE A CA 1
ATOM 871 C C . ILE A 1 112 ? -0.943 -6.346 -0.270 1.00 95.25 112 ILE A C 1
ATOM 873 O O . ILE A 1 112 ? -1.966 -6.423 0.412 1.00 95.25 112 ILE A O 1
ATOM 877 N N . ALA A 1 113 ? 0.231 -5.994 0.261 1.00 95.25 113 ALA A N 1
ATOM 878 C CA . ALA A 1 113 ? 0.381 -5.599 1.656 1.00 95.25 113 ALA A CA 1
ATOM 879 C C . ALA A 1 113 ? -0.539 -4.418 2.000 1.00 95.25 113 ALA A C 1
ATOM 881 O O . ALA A 1 113 ? -1.362 -4.514 2.914 1.00 95.25 113 ALA A O 1
ATOM 882 N N . LYS A 1 114 ? -0.464 -3.325 1.237 1.00 95.81 114 LYS A N 1
ATOM 883 C CA . LYS A 1 114 ? -1.307 -2.149 1.479 1.00 95.81 114 LYS A CA 1
ATOM 884 C C . LYS A 1 114 ? -2.789 -2.440 1.243 1.00 95.81 114 LYS A C 1
ATOM 886 O O . LYS A 1 114 ? -3.610 -1.975 2.026 1.00 95.81 114 LYS A O 1
ATOM 891 N N . ALA A 1 115 ? -3.129 -3.268 0.254 1.00 97.25 115 ALA A N 1
ATOM 892 C CA . ALA A 1 115 ? -4.493 -3.739 0.017 1.00 97.25 115 ALA A CA 1
ATOM 893 C C . ALA A 1 115 ? -5.051 -4.468 1.242 1.00 97.25 115 ALA A C 1
ATOM 895 O O . ALA A 1 115 ? -6.129 -4.138 1.729 1.00 97.25 115 ALA A O 1
ATOM 896 N N . LYS A 1 116 ? -4.286 -5.421 1.789 1.00 97.94 116 LYS A N 1
ATOM 897 C CA . LYS A 1 116 ? -4.663 -6.165 2.993 1.00 97.94 116 LYS A CA 1
ATOM 898 C C . LYS A 1 116 ? -4.849 -5.228 4.183 1.00 97.94 116 LYS A C 1
ATOM 900 O O . LYS A 1 116 ? -5.833 -5.357 4.902 1.00 97.94 116 LYS A O 1
ATOM 905 N N . ALA A 1 117 ? -3.933 -4.282 4.380 1.00 98.00 117 ALA A N 1
ATOM 906 C CA . ALA A 1 117 ? -4.044 -3.300 5.452 1.00 98.00 117 ALA A CA 1
ATOM 907 C C . ALA A 1 117 ? -5.305 -2.427 5.300 1.00 98.00 117 ALA A C 1
ATOM 909 O O . ALA A 1 117 ? -6.043 -2.257 6.266 1.00 98.00 117 ALA A O 1
ATOM 910 N N . ALA A 1 118 ? -5.588 -1.942 4.086 1.00 98.31 118 ALA A N 1
ATOM 911 C CA . ALA A 1 118 ? -6.786 -1.164 3.779 1.00 98.31 118 ALA A CA 1
ATOM 912 C C . ALA A 1 118 ? -8.069 -1.960 4.051 1.00 98.31 118 ALA A C 1
ATOM 914 O O . ALA A 1 118 ? -8.985 -1.437 4.671 1.00 98.31 118 ALA A O 1
ATOM 915 N N . LEU A 1 119 ? -8.121 -3.233 3.645 1.00 98.56 119 LEU A N 1
ATOM 916 C CA . LEU A 1 119 ? -9.285 -4.098 3.858 1.00 98.56 119 LEU A CA 1
ATOM 917 C C . LEU A 1 119 ? -9.503 -4.443 5.339 1.00 98.56 119 LEU A C 1
ATOM 919 O O . LEU A 1 119 ? -10.647 -4.473 5.783 1.00 98.56 119 LEU A O 1
ATOM 923 N N . ILE A 1 120 ? -8.432 -4.650 6.116 1.00 98.50 120 ILE A N 1
ATOM 924 C CA . ILE A 1 120 ? -8.531 -4.827 7.577 1.00 98.50 120 ILE A CA 1
ATOM 925 C C . ILE A 1 120 ? -9.090 -3.559 8.226 1.00 98.50 120 ILE A C 1
ATOM 927 O O . ILE A 1 120 ? -9.996 -3.638 9.050 1.00 98.50 120 ILE A O 1
ATOM 931 N N . LEU A 1 121 ? -8.578 -2.386 7.845 1.00 98.62 121 LEU A N 1
ATOM 932 C CA . LEU A 1 121 ? -9.074 -1.117 8.376 1.00 98.62 121 LEU A CA 1
ATOM 933 C C . LEU A 1 121 ? -10.506 -0.818 7.941 1.00 98.62 121 LEU A C 1
ATOM 935 O O . LEU A 1 121 ? -11.263 -0.269 8.731 1.00 98.62 121 LEU A O 1
ATOM 939 N N . ALA A 1 122 ? -10.883 -1.185 6.717 1.00 98.62 122 ALA A N 1
ATOM 940 C CA . ALA A 1 122 ? -12.246 -1.038 6.226 1.00 98.62 122 ALA A CA 1
ATOM 941 C C . ALA A 1 122 ? -13.238 -1.812 7.099 1.00 98.62 122 ALA A C 1
ATOM 943 O O . ALA A 1 122 ? -14.289 -1.280 7.439 1.00 98.62 122 ALA A O 1
ATOM 944 N N . ASP A 1 123 ? -12.888 -3.036 7.498 1.00 98.38 123 ASP A N 1
ATOM 945 C CA . ASP A 1 123 ? -13.699 -3.835 8.416 1.00 98.38 123 ASP A CA 1
ATOM 946 C C . ASP A 1 123 ? -13.682 -3.254 9.839 1.00 98.38 123 ASP A C 1
ATOM 948 O O . ASP A 1 123 ? -14.733 -2.989 10.417 1.00 98.38 123 ASP A O 1
ATOM 952 N N . LEU A 1 124 ? -12.501 -2.943 10.382 1.00 98.19 124 LEU A N 1
ATOM 953 C CA . LEU A 1 124 ? -12.359 -2.392 11.734 1.00 98.19 124 LEU A CA 1
ATOM 954 C C . LEU A 1 124 ? -13.112 -1.063 11.924 1.00 98.19 124 LEU A C 1
ATOM 956 O O . LEU A 1 124 ? -13.712 -0.832 12.973 1.00 98.19 124 LEU A O 1
ATOM 960 N N . LEU A 1 125 ? -13.046 -0.174 10.931 1.00 98.19 125 LEU A N 1
ATOM 961 C CA . LEU A 1 125 ? -13.595 1.184 10.984 1.00 98.19 125 LEU A CA 1
ATOM 962 C C . LEU A 1 125 ? -14.960 1.311 10.291 1.00 98.19 125 LEU A C 1
ATOM 964 O O . LEU A 1 125 ? -15.549 2.389 10.341 1.00 98.19 125 LEU A O 1
ATOM 968 N N . GLN A 1 126 ? -15.462 0.234 9.672 1.00 98.44 126 GLN A N 1
ATOM 969 C CA . GLN A 1 126 ? -16.684 0.223 8.854 1.00 98.44 126 GLN A CA 1
ATOM 970 C C . GLN A 1 126 ? -16.651 1.299 7.750 1.00 98.44 126 GLN A C 1
ATOM 972 O O . GLN A 1 126 ? -17.561 2.117 7.616 1.00 98.44 126 GLN A O 1
ATOM 977 N N . ASP A 1 127 ? -15.563 1.312 6.977 1.00 98.69 127 ASP A N 1
ATOM 978 C CA . ASP A 1 127 ? -15.235 2.364 6.011 1.00 98.69 127 ASP A CA 1
ATOM 979 C C . ASP A 1 127 ? -15.212 1.837 4.562 1.00 98.69 127 ASP A C 1
ATOM 981 O O . ASP A 1 127 ? -14.271 1.167 4.119 1.00 98.69 127 ASP A O 1
ATOM 985 N N . ASP A 1 128 ? -16.251 2.181 3.795 1.00 98.62 128 ASP A N 1
ATOM 986 C CA . ASP A 1 128 ? -16.399 1.773 2.392 1.00 98.62 128 ASP A CA 1
ATOM 987 C C . ASP A 1 128 ? -15.345 2.391 1.459 1.00 98.62 128 ASP A C 1
ATOM 989 O O . ASP A 1 128 ? -14.996 1.788 0.438 1.00 98.62 128 ASP A O 1
ATOM 993 N N . GLN A 1 129 ? -14.796 3.563 1.795 1.00 98.25 129 GLN A N 1
ATOM 994 C CA . GLN A 1 129 ? -13.738 4.182 0.997 1.00 98.25 129 GLN A CA 1
ATOM 995 C C . GLN A 1 129 ? -12.457 3.350 1.095 1.00 98.25 129 GLN A C 1
ATOM 997 O O . GLN A 1 129 ? -11.830 3.066 0.076 1.00 98.25 129 GLN A O 1
ATOM 1002 N N . LEU A 1 130 ? -12.085 2.900 2.297 1.00 98.62 130 LEU A N 1
ATOM 1003 C CA . LEU A 1 130 ? -10.932 2.010 2.481 1.00 98.62 130 LEU A CA 1
ATOM 1004 C C . LEU A 1 130 ? -11.134 0.666 1.779 1.00 98.62 130 LEU A C 1
ATOM 1006 O O . LEU A 1 130 ? -10.197 0.140 1.173 1.00 98.62 130 LEU A O 1
ATOM 1010 N N . LYS A 1 131 ? -12.364 0.138 1.794 1.00 98.69 131 LYS A N 1
ATOM 1011 C CA . LYS A 1 131 ? -12.709 -1.075 1.046 1.00 98.69 131 LYS A CA 1
ATOM 1012 C C . LYS A 1 131 ? -12.487 -0.887 -0.453 1.00 98.69 131 LYS A C 1
ATOM 1014 O O . LYS A 1 131 ? -11.885 -1.753 -1.093 1.00 98.69 131 LYS A O 1
ATOM 1019 N N . ALA A 1 132 ? -12.930 0.241 -1.008 1.00 98.19 132 ALA A N 1
ATOM 1020 C CA . ALA A 1 132 ? -12.716 0.578 -2.411 1.00 98.19 132 ALA A CA 1
ATOM 1021 C C . ALA A 1 132 ? -11.221 0.739 -2.739 1.00 98.19 132 ALA A C 1
ATOM 1023 O O . ALA A 1 132 ? -10.753 0.167 -3.723 1.00 98.19 132 ALA A O 1
ATOM 1024 N N . ILE A 1 133 ? -10.452 1.427 -1.885 1.00 98.06 133 ILE A N 1
ATOM 1025 C CA . ILE A 1 133 ? -8.997 1.595 -2.043 1.00 98.06 133 ILE A CA 1
ATOM 1026 C C . ILE A 1 133 ? -8.293 0.236 -2.071 1.00 98.06 133 ILE A C 1
ATOM 1028 O O . ILE A 1 133 ? -7.508 -0.022 -2.983 1.00 98.06 133 ILE A O 1
ATOM 1032 N N . GLY A 1 134 ? -8.585 -0.643 -1.107 1.00 97.81 134 GLY A N 1
ATOM 1033 C CA . GLY A 1 134 ? -8.005 -1.984 -1.045 1.00 97.81 134 GLY A CA 1
ATOM 1034 C C . GLY A 1 134 ? -8.375 -2.840 -2.256 1.00 97.81 134 GLY A C 1
ATOM 1035 O O . GLY A 1 134 ? -7.510 -3.495 -2.834 1.00 97.81 134 GLY A O 1
ATOM 1036 N N . THR A 1 135 ? -9.635 -2.770 -2.693 1.00 97.94 135 THR A N 1
ATOM 1037 C CA . THR A 1 135 ? -10.121 -3.471 -3.893 1.00 97.94 135 THR A CA 1
ATOM 1038 C C . THR A 1 135 ? -9.389 -2.995 -5.145 1.00 97.94 135 THR A C 1
ATOM 1040 O O . THR A 1 135 ? -8.909 -3.825 -5.912 1.00 97.94 135 THR A O 1
ATOM 1043 N N . ARG A 1 136 ? -9.198 -1.680 -5.312 1.00 97.44 136 ARG A N 1
ATOM 1044 C CA . ARG A 1 136 ? -8.490 -1.098 -6.463 1.00 97.44 136 ARG A CA 1
ATOM 1045 C C . ARG A 1 136 ? -7.061 -1.623 -6.616 1.00 97.44 136 ARG A C 1
ATOM 1047 O O . ARG A 1 136 ? -6.600 -1.832 -7.735 1.00 97.44 136 ARG A O 1
ATOM 1054 N N . GLN A 1 137 ? -6.373 -1.896 -5.507 1.00 96.75 137 GLN A N 1
ATOM 1055 C CA . GLN A 1 137 ? -5.024 -2.471 -5.556 1.00 96.75 137 GLN A CA 1
ATOM 1056 C C . GLN A 1 137 ? -5.027 -3.893 -6.130 1.00 96.75 137 GLN A C 1
ATOM 1058 O O . GLN A 1 137 ? -4.108 -4.265 -6.854 1.00 96.75 137 GLN A O 1
ATOM 1063 N N . LEU A 1 138 ? -6.060 -4.682 -5.819 1.00 96.19 138 LEU A N 1
ATOM 1064 C CA . LEU A 1 138 ? -6.232 -6.030 -6.361 1.00 96.19 138 LEU A CA 1
ATOM 1065 C C . LEU A 1 138 ? -6.693 -5.984 -7.820 1.00 96.19 138 LEU A C 1
ATOM 1067 O O . LEU A 1 138 ? -6.166 -6.734 -8.633 1.00 96.19 138 LEU A O 1
ATOM 1071 N N . GLU A 1 139 ? -7.606 -5.069 -8.168 1.00 96.06 139 GLU A N 1
ATOM 1072 C CA . GLU A 1 139 ? -8.047 -4.829 -9.551 1.00 96.06 139 GLU A CA 1
ATOM 1073 C C . GLU A 1 139 ? -6.858 -4.542 -10.476 1.00 96.06 139 GLU A C 1
ATOM 1075 O O . GLU A 1 139 ? -6.809 -5.061 -11.590 1.00 96.06 139 GLU A O 1
ATOM 1080 N N . TYR A 1 140 ? -5.866 -3.776 -10.005 1.00 95.31 140 TYR A N 1
ATOM 1081 C CA . TYR A 1 140 ? -4.642 -3.520 -10.764 1.00 95.31 140 TYR A CA 1
ATOM 1082 C C . TYR A 1 140 ? -3.893 -4.807 -11.131 1.00 95.31 140 TYR A C 1
ATOM 1084 O O . TYR A 1 140 ? -3.413 -4.941 -12.254 1.00 95.31 140 TYR A O 1
ATOM 1092 N N . ILE A 1 141 ? -3.821 -5.775 -10.214 1.00 95.25 141 ILE A N 1
ATOM 1093 C CA . ILE A 1 141 ? -3.104 -7.045 -10.407 1.00 95.25 141 ILE A CA 1
ATOM 1094 C C . ILE A 1 141 ? -3.817 -7.936 -11.434 1.00 95.25 141 ILE A C 1
ATOM 1096 O O . ILE A 1 141 ? -3.143 -8.652 -12.174 1.00 95.25 141 ILE A O 1
ATOM 1100 N N . ILE A 1 142 ? -5.150 -7.866 -11.510 1.00 95.31 142 ILE A N 1
ATOM 1101 C CA . ILE A 1 142 ? -5.987 -8.737 -12.358 1.00 95.31 142 ILE A CA 1
ATOM 1102 C C . ILE A 1 142 ? -6.439 -8.094 -13.680 1.00 95.31 142 ILE A C 1
ATOM 1104 O O . ILE A 1 142 ? -7.253 -8.673 -14.392 1.00 95.31 142 ILE A O 1
ATOM 1108 N N . GLY A 1 143 ? -5.943 -6.901 -14.031 1.00 94.94 143 GLY A N 1
ATOM 1109 C CA . GLY A 1 143 ? -6.182 -6.319 -15.362 1.00 94.94 143 GLY A CA 1
ATOM 1110 C C . GLY A 1 143 ? -6.514 -4.834 -15.415 1.00 94.94 143 GLY A C 1
ATOM 1111 O O . GLY A 1 143 ? -6.433 -4.247 -16.492 1.00 94.94 143 GLY A O 1
ATOM 1112 N N . TYR A 1 144 ? -6.832 -4.180 -14.294 1.00 95.12 144 TYR A N 1
ATOM 1113 C CA . TYR A 1 144 ? -7.039 -2.726 -14.258 1.00 95.12 144 TYR A CA 1
ATOM 1114 C C . TYR A 1 144 ? -5.697 -1.978 -14.195 1.00 95.12 144 TYR A C 1
ATOM 1116 O O . TYR A 1 144 ? -5.387 -1.258 -13.247 1.00 95.12 144 TYR A O 1
ATOM 1124 N N . ASN A 1 145 ? -4.866 -2.190 -15.210 1.00 94.06 145 ASN A N 1
ATOM 1125 C CA . ASN A 1 145 ? -3.526 -1.630 -15.339 1.00 94.06 145 ASN A CA 1
ATOM 1126 C C . ASN A 1 145 ? -3.263 -1.194 -16.799 1.00 94.06 145 ASN A C 1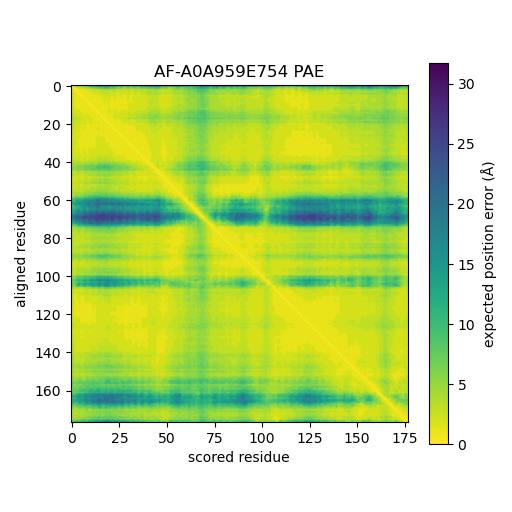
ATOM 1128 O O . ASN A 1 145 ? -4.047 -1.536 -17.687 1.00 94.06 145 ASN A O 1
ATOM 1132 N N . PRO A 1 146 ? -2.176 -0.446 -17.081 1.00 93.31 146 PRO A N 1
ATOM 1133 C CA . PRO A 1 146 ? -1.884 0.080 -18.421 1.00 93.31 146 PRO A CA 1
ATOM 1134 C C . PRO A 1 146 ? -1.755 -0.952 -19.539 1.00 93.31 146 PRO A C 1
ATOM 1136 O O . PRO A 1 146 ? -1.789 -0.579 -20.710 1.00 93.31 146 PRO A O 1
ATOM 1139 N N . TYR A 1 147 ? -1.566 -2.220 -19.188 1.00 93.62 147 TYR A N 1
ATOM 1140 C CA . TYR A 1 147 ? -1.357 -3.304 -20.136 1.00 93.62 147 TYR A CA 1
ATOM 1141 C C . TYR A 1 147 ? -2.631 -4.109 -20.383 1.00 93.62 147 TYR A C 1
ATOM 1143 O O . TYR A 1 147 ? -2.624 -4.977 -21.248 1.00 93.62 147 TYR A O 1
ATOM 1151 N N . ALA A 1 148 ? -3.710 -3.812 -19.645 1.00 94.94 148 ALA A N 1
ATOM 1152 C CA . ALA A 1 148 ? -4.958 -4.563 -19.676 1.00 94.94 148 ALA A CA 1
ATOM 1153 C C . ALA A 1 148 ? -4.719 -6.076 -19.536 1.00 94.94 148 ALA A C 1
ATOM 1155 O O . ALA A 1 148 ? -5.329 -6.862 -20.246 1.00 94.94 148 ALA A O 1
ATOM 1156 N N . MET A 1 149 ? -3.805 -6.479 -18.651 1.00 94.81 149 MET A N 1
ATOM 1157 C CA . MET A 1 149 ? -3.423 -7.882 -18.468 1.00 94.81 149 MET A CA 1
ATOM 1158 C C . MET A 1 149 ? -3.581 -8.297 -17.013 1.00 94.81 149 MET A C 1
ATOM 1160 O O . MET A 1 149 ? -3.215 -7.536 -16.112 1.00 94.81 149 MET A O 1
ATOM 1164 N N . SER A 1 150 ? -4.059 -9.514 -16.767 1.00 95.56 150 SER A N 1
ATOM 1165 C CA . SER A 1 150 ? -3.866 -10.098 -15.442 1.00 95.56 150 SER A CA 1
ATOM 1166 C C . SER A 1 150 ? -2.402 -10.472 -15.296 1.00 95.56 150 SER A C 1
ATOM 1168 O O . SER A 1 150 ? -1.762 -10.942 -16.229 1.00 95.56 150 SER A O 1
ATOM 1170 N N . THR A 1 151 ? -1.842 -10.246 -14.121 1.00 93.94 151 THR A N 1
ATOM 1171 C CA . THR A 1 151 ? -0.483 -10.691 -13.812 1.00 93.94 151 THR A CA 1
ATOM 1172 C C . THR A 1 151 ? -0.479 -12.033 -13.093 1.00 93.94 151 THR A C 1
ATOM 1174 O O . THR A 1 151 ? 0.582 -12.624 -12.927 1.00 93.94 151 THR A O 1
ATOM 1177 N N . ILE A 1 152 ? -1.646 -12.546 -12.696 1.00 95.12 152 ILE A N 1
ATOM 1178 C CA . ILE A 1 152 ? -1.780 -13.857 -12.068 1.00 95.12 152 ILE A CA 1
ATOM 1179 C C . ILE A 1 152 ? -1.783 -14.919 -13.165 1.00 95.12 152 ILE A C 1
ATOM 1181 O O . ILE A 1 152 ? -2.624 -14.904 -14.063 1.00 95.12 152 ILE A O 1
ATOM 1185 N N . TYR A 1 153 ? -0.862 -15.876 -13.087 1.00 93.75 153 TYR A N 1
ATOM 1186 C CA . TYR A 1 153 ? -0.785 -16.916 -14.106 1.00 93.75 153 TYR A CA 1
ATOM 1187 C C . TYR A 1 153 ? -2.047 -17.792 -14.097 1.00 93.75 153 TYR A C 1
ATOM 1189 O O . TYR A 1 153 ? -2.399 -18.379 -13.072 1.00 93.75 153 TYR A O 1
ATOM 1197 N N . GLY A 1 154 ? -2.714 -17.914 -15.247 1.00 92.75 154 GLY A N 1
ATOM 1198 C CA . GLY A 1 154 ? -3.926 -18.727 -15.401 1.00 92.75 154 GLY A CA 1
ATOM 1199 C C . GLY A 1 154 ? -5.227 -18.063 -14.932 1.00 92.75 154 GLY A C 1
ATOM 1200 O O . GLY A 1 154 ? -6.250 -18.742 -14.863 1.00 92.75 154 GLY A O 1
ATOM 1201 N N . GLU A 1 155 ? -5.212 -16.765 -14.624 1.00 93.69 155 GLU A N 1
ATOM 1202 C CA . GLU A 1 155 ? -6.401 -15.952 -14.339 1.00 93.69 155 GLU A CA 1
ATOM 1203 C C . GLU A 1 155 ? -6.473 -14.799 -15.354 1.00 93.69 155 GLU A C 1
ATOM 1205 O O . GLU A 1 155 ? -5.445 -14.268 -15.761 1.00 93.69 155 GLU A O 1
ATOM 1210 N N . GLY A 1 156 ? -7.670 -14.438 -15.823 1.00 93.31 156 GLY A N 1
ATOM 1211 C CA . GLY A 1 156 ? -7.838 -13.380 -16.823 1.00 93.31 156 GLY A CA 1
ATOM 1212 C C . GLY A 1 156 ? -7.214 -13.703 -18.191 1.00 93.31 156 GLY A C 1
ATOM 1213 O O . GLY A 1 156 ? -7.365 -14.808 -18.716 1.00 93.31 156 GLY A O 1
ATOM 1214 N N . HIS A 1 157 ? -6.557 -12.712 -18.799 1.00 92.25 157 HIS A N 1
ATOM 1215 C CA . HIS A 1 157 ? -5.883 -12.823 -20.096 1.00 92.25 157 HIS A CA 1
ATOM 1216 C C . HIS A 1 157 ? -4.520 -12.119 -20.089 1.00 92.25 157 HIS A C 1
ATOM 1218 O O . HIS A 1 157 ? -4.234 -11.305 -19.210 1.00 92.25 157 HIS A O 1
ATOM 1224 N N . ASP A 1 158 ? -3.690 -12.461 -21.079 1.00 93.19 158 ASP A N 1
ATOM 1225 C CA . ASP A 1 158 ? -2.367 -11.874 -21.344 1.00 93.19 158 ASP A CA 1
ATOM 1226 C C . ASP A 1 158 ? -1.358 -11.963 -20.185 1.00 93.19 158 ASP A C 1
ATOM 1228 O O . ASP A 1 158 ? -0.382 -11.215 -20.149 1.00 93.19 158 ASP A O 1
ATOM 1232 N N . TYR A 1 159 ? -1.551 -12.908 -19.258 1.00 90.75 159 TYR A N 1
ATOM 1233 C CA . TYR A 1 159 ? -0.629 -13.131 -18.146 1.00 90.75 159 TYR A CA 1
ATOM 1234 C C . TYR A 1 159 ? 0.758 -13.584 -18.624 1.00 90.75 159 TYR A C 1
ATOM 1236 O O . TYR A 1 159 ? 0.873 -14.391 -19.554 1.00 90.75 159 TYR A O 1
ATOM 1244 N N . PRO A 1 160 ? 1.838 -13.079 -18.000 1.00 87.38 160 PRO A N 1
ATOM 1245 C CA . PRO A 1 160 ? 3.189 -13.363 -18.448 1.00 87.38 160 PRO A CA 1
ATOM 1246 C C . PRO A 1 160 ? 3.623 -14.760 -17.974 1.00 87.38 160 PRO A C 1
ATOM 1248 O O . PRO A 1 160 ? 3.172 -15.217 -16.919 1.00 87.38 160 PRO A O 1
ATOM 1251 N N . PRO A 1 161 ? 4.529 -15.440 -18.699 1.00 85.44 161 PRO A N 1
ATOM 1252 C CA . PRO A 1 161 ? 5.175 -16.637 -18.175 1.00 85.44 161 PRO A CA 1
ATOM 1253 C C . PRO A 1 161 ? 5.990 -16.292 -16.921 1.00 85.44 161 PRO A C 1
ATOM 1255 O O . PRO A 1 161 ? 6.507 -15.180 -16.773 1.00 85.44 161 PRO A O 1
ATOM 1258 N N . LEU A 1 162 ? 6.125 -17.256 -16.019 1.00 85.94 162 LEU A N 1
ATOM 1259 C CA . LEU A 1 162 ? 6.815 -17.101 -14.749 1.00 85.94 162 LEU A CA 1
ATOM 1260 C C . LEU A 1 162 ? 8.230 -17.667 -14.823 1.00 85.94 162 LEU A C 1
ATOM 1262 O O . LEU A 1 162 ? 8.496 -18.716 -15.408 1.00 85.94 162 LEU A O 1
ATOM 1266 N N . TYR A 1 163 ? 9.157 -17.002 -14.137 1.00 77.88 163 TYR A N 1
ATOM 1267 C CA . TYR A 1 163 ? 10.482 -17.563 -13.904 1.00 77.88 163 TYR A CA 1
ATOM 1268 C C . TYR A 1 163 ? 10.442 -18.533 -12.714 1.00 77.88 163 TYR A C 1
ATOM 1270 O O . TYR A 1 163 ? 10.777 -18.186 -11.582 1.00 77.88 163 TYR A O 1
ATOM 1278 N N . GLY A 1 164 ? 9.986 -19.760 -12.970 1.00 76.00 164 GLY A N 1
ATOM 1279 C CA . GLY A 1 164 ? 9.965 -20.856 -12.003 1.00 76.00 164 GLY A CA 1
ATOM 1280 C C . GLY A 1 164 ? 10.971 -21.940 -12.375 1.00 76.00 164 GLY A C 1
ATOM 1281 O O . GLY A 1 164 ? 10.590 -22.910 -13.022 1.00 76.00 164 GLY A O 1
ATOM 1282 N N . ALA A 1 165 ? 12.234 -21.811 -11.942 1.00 72.06 165 ALA A N 1
ATOM 1283 C CA . ALA A 1 165 ? 13.345 -22.692 -12.349 1.00 72.06 165 ALA A CA 1
ATOM 1284 C C . ALA A 1 165 ? 13.047 -24.206 -12.261 1.00 72.06 165 ALA A C 1
ATOM 1286 O O . ALA A 1 165 ? 13.557 -24.978 -13.067 1.00 72.06 165 ALA A O 1
ATOM 1287 N N . TYR A 1 166 ? 12.206 -24.623 -11.307 1.00 75.94 166 TYR A N 1
ATOM 1288 C CA . TYR A 1 166 ? 11.781 -26.020 -11.139 1.00 75.94 166 TYR A CA 1
ATOM 1289 C C . TYR A 1 166 ? 10.274 -26.244 -11.295 1.00 75.94 166 TYR A C 1
ATOM 1291 O O . TYR A 1 166 ? 9.860 -27.325 -11.704 1.00 75.94 166 TYR A O 1
ATOM 1299 N N . ALA A 1 167 ? 9.451 -25.257 -10.932 1.00 82.44 167 ALA A N 1
ATOM 1300 C CA . ALA A 1 167 ? 7.997 -25.406 -10.882 1.00 82.44 167 ALA A CA 1
ATOM 1301 C C . ALA A 1 167 ? 7.304 -25.070 -12.214 1.00 82.44 167 ALA A C 1
ATOM 1303 O O . ALA A 1 167 ? 6.145 -25.434 -12.394 1.00 82.44 167 ALA A O 1
ATOM 1304 N N . GLY A 1 168 ? 8.004 -24.398 -13.136 1.00 85.31 168 GLY A N 1
ATOM 1305 C CA . GLY A 1 168 ? 7.399 -23.840 -14.340 1.00 85.31 168 GLY A CA 1
ATOM 1306 C C . GLY A 1 168 ? 6.320 -22.811 -14.004 1.00 85.31 168 GLY A C 1
ATOM 1307 O O . GLY A 1 168 ? 6.382 -22.137 -12.971 1.00 85.31 168 GLY A O 1
ATOM 1308 N N . ASP A 1 169 ? 5.323 -22.717 -14.877 1.00 87.94 169 ASP A N 1
ATOM 1309 C CA . ASP A 1 169 ? 4.196 -21.822 -14.680 1.00 87.94 169 ASP A CA 1
ATOM 1310 C C . ASP A 1 169 ? 3.092 -22.477 -13.836 1.00 87.94 169 ASP A C 1
ATOM 1312 O O . ASP A 1 169 ? 2.432 -23.431 -14.257 1.00 87.94 169 ASP A O 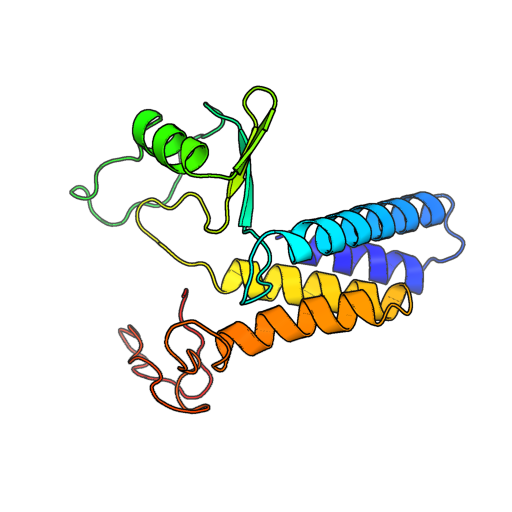1
ATOM 1316 N N . VAL A 1 170 ? 2.871 -21.950 -12.633 1.00 91.50 170 VAL A N 1
ATOM 1317 C CA . VAL A 1 170 ? 1.874 -22.476 -11.693 1.00 91.50 170 VAL A CA 1
ATOM 1318 C C . VAL A 1 170 ? 0.612 -21.619 -11.736 1.00 91.50 170 VAL A C 1
ATOM 1320 O O . VAL A 1 170 ? 0.667 -20.414 -11.505 1.00 91.50 170 VAL A O 1
ATOM 1323 N N . VAL A 1 171 ? -0.545 -22.241 -11.979 1.00 93.19 171 VAL A N 1
ATOM 1324 C CA . VAL A 1 171 ? -1.848 -21.552 -11.939 1.00 93.19 171 VAL A CA 1
ATOM 1325 C C . VAL A 1 171 ? -2.074 -20.915 -10.565 1.00 93.19 171 VAL A C 1
ATOM 1327 O O . VAL A 1 171 ? -1.939 -21.575 -9.535 1.00 93.19 171 VAL A O 1
ATOM 1330 N N . GLY A 1 172 ? -2.430 -19.630 -10.558 1.00 91.81 172 GLY A N 1
ATOM 1331 C CA . GLY A 1 172 ? -2.636 -18.822 -9.356 1.00 91.81 172 GLY A CA 1
ATOM 1332 C C . GLY A 1 172 ? -1.368 -18.170 -8.799 1.00 91.81 172 GLY A C 1
ATOM 1333 O O . GLY A 1 172 ? -1.454 -17.440 -7.812 1.00 91.81 172 GLY A O 1
ATOM 1334 N N . ALA A 1 173 ? -0.196 -18.401 -9.396 1.00 92.19 173 ALA A N 1
ATOM 1335 C CA . ALA A 1 173 ? 1.021 -17.728 -8.967 1.00 92.19 173 ALA A CA 1
ATOM 1336 C C . ALA A 1 173 ? 1.031 -16.255 -9.403 1.00 92.19 173 ALA A C 1
ATOM 1338 O O . ALA A 1 173 ? 0.615 -15.904 -10.508 1.00 92.19 173 ALA A O 1
ATOM 1339 N N . VAL A 1 174 ? 1.532 -15.401 -8.507 1.00 91.38 174 VAL A N 1
ATOM 1340 C CA . VAL A 1 174 ? 1.625 -13.950 -8.699 1.00 91.38 174 VAL A CA 1
ATOM 1341 C C . VAL A 1 174 ? 3.105 -13.577 -8.825 1.00 91.38 174 VAL A C 1
ATOM 1343 O O . VAL A 1 174 ? 3.870 -13.851 -7.894 1.00 91.38 174 VAL A O 1
ATOM 1346 N N . PRO A 1 175 ? 3.544 -12.977 -9.945 1.00 88.62 175 PRO A N 1
ATOM 1347 C CA . PRO A 1 175 ? 4.913 -12.524 -10.110 1.00 88.62 175 PRO A CA 1
ATOM 1348 C C . PRO A 1 175 ? 5.176 -11.325 -9.202 1.00 88.62 175 PRO A C 1
ATOM 1350 O O . PRO A 1 175 ? 4.261 -10.693 -8.669 1.00 88.62 175 PRO A O 1
ATOM 1353 N N . VAL A 1 176 ? 6.449 -10.963 -9.071 1.00 86.69 176 VAL A N 1
ATOM 1354 C CA . VAL A 1 176 ? 6.857 -9.808 -8.265 1.00 86.69 176 VAL A CA 1
ATOM 1355 C C . VAL A 1 176 ? 6.291 -8.478 -8.785 1.00 86.69 176 VAL A C 1
ATOM 1357 O O . VAL A 1 176 ? 6.190 -7.538 -7.996 1.00 86.69 176 VAL A O 1
ATOM 1360 N N . GLY A 1 177 ? 5.859 -8.416 -10.049 1.00 83.12 177 GLY A N 1
ATOM 1361 C CA . GLY A 1 177 ? 5.299 -7.234 -10.715 1.00 83.12 177 GLY A CA 1
ATOM 1362 C C . GLY A 1 177 ? 6.206 -6.655 -11.782 1.00 83.12 177 GLY A C 1
ATOM 1363 O O . GLY A 1 177 ? 7.420 -6.956 -11.741 1.00 83.12 177 GLY A O 1
#

Radius of gyration: 18.37 Å; Cα contacts (8 Å, |Δi|>4): 251; chains: 1; bounding box: 46×45×50 Å